Protein AF-A0A2N1P8C6-F1 (afdb_monomer)

Solvent-accessible surface area (backbone atoms only — not comparable to full-atom values): 14392 Å² total; per-residue (Å²): 114,70,70,65,52,53,54,51,51,51,51,52,52,49,51,51,52,52,52,52,52,50,51,51,52,51,48,50,48,50,69,63,47,53,62,83,80,35,90,44,70,50,78,36,88,32,37,35,42,30,37,63,82,92,52,67,69,63,54,51,53,37,41,53,51,33,42,52,22,42,66,61,38,96,80,56,53,81,83,48,74,37,39,34,38,45,30,52,53,62,69,61,48,53,48,54,35,55,71,67,69,49,96,61,88,62,57,50,48,59,41,70,92,57,43,36,24,38,34,33,49,54,55,27,48,52,37,19,69,75,43,73,39,40,57,72,85,36,87,50,19,22,47,65,34,40,54,53,33,25,29,49,26,47,39,51,52,30,68,74,66,33,66,72,54,52,73,68,49,58,66,50,62,61,41,2,51,10,44,31,44,32,29,50,41,58,42,75,70,36,96,80,55,45,72,57,60,53,51,50,55,75,68,36,60,79,79,51,53,94,54,76,57,65,67,55,48,41,45,50,17,14,52,47,42,42,44,37,42,78,72,68,64,46,52,71,72,57,58,72,34,85,89,54,46,69,68,64,47,48,54,52,50,53,51,58,38,57,68,65,71,51,84,128

Foldseek 3Di:
DVVVVVVVVVVVVVVVVVVVVVVLVVLVVCLLCVCVVFPDWDDDQQEIETEDDDPVVVVVVLSVLLNLLQVVDPLRDSPHRAYEYAYQPPVSQVVNCVSVVHPDSDQKAEDLVNSYIYGHLVVLVVLCVVQVLPDPLFSSNSRPSLSRQLNNQLNSLCVVPPPVLLVPFDPLQSLQRSSLSSCVSVCVVDPPNDLLVLVVVLVPCVSCDPPPPDRSSSSLSVSLVCCCCVVVVDDSVRCSDPVNDSVVSVVVSVVVSVVVVPDD

Radius of gyration: 21.83 Å; Cα contacts (8 Å, |Δi|>4): 342; chains: 1; bounding box: 54×59×69 Å

Mean predicted aligned error: 4.6 Å

pLDDT: mean 92.88, std 8.59, range [42.41, 98.69]

Secondary structure (DSSP, 8-state):
-HHHHHHHHHHHHHHHHHHHHHHHHHHHHHHH-GGGG--EEEEETTEEEEE-SS-HHHHHHHHHHHHHHHHTSTT--TT--EEEEEE--HHHHHHHHHHTT-SS--SEEEETTTTEEEEEHHHHHHHHHHHTS-STTSGGG--HHHHHHHHHHHHHHHHHH-HHHHHHS-HHHHHHHHHHHHHHHHHHH-TT--HHHHHHHHH-HHHHTT--SHHHHHHHHHHHHHIIIIIT---HHHHHSTT--HHHHHHHHHHHHHTTSS--

Structure (mmCIF, N/CA/C/O backbone):
data_AF-A0A2N1P8C6-F1
#
_entry.id   AF-A0A2N1P8C6-F1
#
loop_
_atom_site.group_PDB
_atom_site.id
_atom_site.type_symbol
_atom_site.label_atom_id
_atom_site.label_alt_id
_atom_site.label_comp_id
_atom_site.label_asym_id
_atom_site.label_entity_id
_atom_site.label_seq_id
_atom_site.pdbx_PDB_ins_code
_atom_site.Cartn_x
_atom_site.Cartn_y
_atom_site.Cartn_z
_atom_site.occupancy
_atom_site.B_iso_or_equiv
_atom_site.auth_seq_id
_atom_site.auth_comp_id
_atom_site.auth_asym_id
_atom_site.auth_atom_id
_atom_site.pdbx_PDB_model_num
ATOM 1 N N . MET A 1 1 ? 31.483 37.983 -37.358 1.00 63.41 1 MET A N 1
ATOM 2 C CA . MET A 1 1 ? 31.718 36.916 -36.350 1.00 63.41 1 MET A CA 1
ATOM 3 C C . MET A 1 1 ? 30.540 36.675 -35.400 1.00 63.4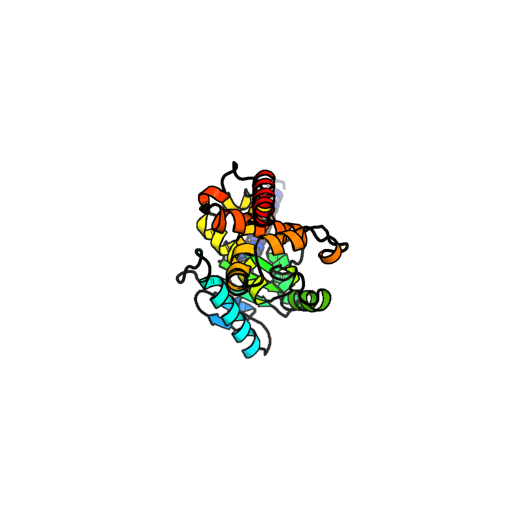1 1 MET A C 1
ATOM 5 O O . MET A 1 1 ? 30.130 35.527 -35.301 1.00 63.41 1 MET A O 1
ATOM 9 N N . ARG A 1 2 ? 29.943 37.700 -34.763 1.00 63.38 2 ARG A N 1
ATOM 10 C CA . ARG A 1 2 ? 28.847 37.534 -33.773 1.00 63.38 2 ARG A CA 1
ATOM 11 C C . ARG A 1 2 ? 27.639 36.695 -34.245 1.00 63.38 2 ARG A C 1
ATOM 13 O O . ARG A 1 2 ? 27.251 35.778 -33.536 1.00 63.38 2 ARG A O 1
ATOM 20 N N . LYS A 1 3 ? 27.117 36.911 -35.464 1.00 65.94 3 LYS A N 1
ATOM 21 C CA . LYS A 1 3 ? 25.981 36.125 -36.007 1.00 65.94 3 LYS A CA 1
ATOM 22 C C . LYS A 1 3 ? 26.280 34.621 -36.166 1.00 65.94 3 LYS A C 1
ATOM 24 O O . LYS A 1 3 ? 25.419 33.788 -35.930 1.00 65.94 3 LYS A O 1
ATOM 29 N N . LYS A 1 4 ? 27.513 34.237 -36.529 1.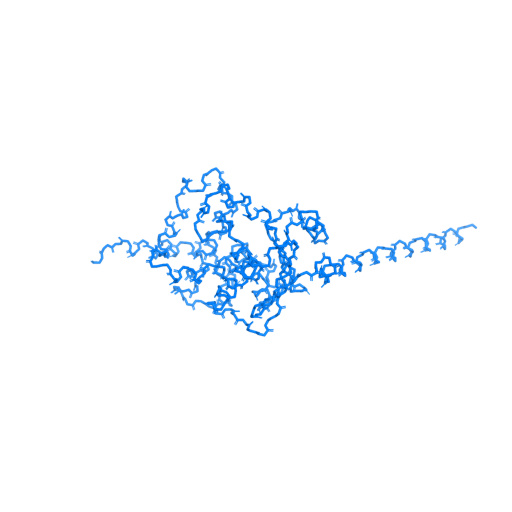00 68.38 4 LYS A N 1
ATOM 30 C CA . LYS A 1 4 ? 27.883 32.810 -36.651 1.00 68.38 4 LYS A CA 1
ATOM 31 C C . LYS A 1 4 ? 27.984 32.125 -35.282 1.00 68.38 4 LYS A C 1
ATOM 33 O O . LYS A 1 4 ? 27.711 30.933 -35.185 1.00 68.38 4 LYS A O 1
ATOM 38 N N . LEU A 1 5 ? 28.359 32.870 -34.239 1.00 71.94 5 LEU A N 1
ATOM 39 C CA . LEU A 1 5 ? 28.418 32.363 -32.868 1.00 71.94 5 LEU A CA 1
ATOM 40 C C . LEU A 1 5 ? 27.007 32.151 -32.292 1.00 71.94 5 LEU A C 1
ATOM 42 O O . LEU A 1 5 ? 26.754 31.100 -31.714 1.00 71.94 5 LEU A O 1
ATOM 46 N N . SER A 1 6 ? 26.066 33.073 -32.541 1.00 78.31 6 SER A N 1
ATOM 47 C CA . SER A 1 6 ? 24.672 32.939 -32.084 1.00 78.31 6 SER A CA 1
ATOM 48 C C . SER A 1 6 ? 23.940 31.752 -32.722 1.00 78.31 6 SER A C 1
ATOM 50 O O . SER A 1 6 ? 23.239 31.032 -32.021 1.00 78.31 6 SER A O 1
ATOM 52 N N . HIS A 1 7 ? 24.148 31.476 -34.016 1.00 82.12 7 HIS A N 1
ATOM 53 C CA . HIS A 1 7 ? 23.562 30.292 -34.666 1.00 82.12 7 HIS A CA 1
ATOM 54 C C . HIS A 1 7 ? 24.131 28.969 -34.133 1.00 82.12 7 HIS A C 1
ATOM 56 O O . HIS A 1 7 ? 23.388 28.002 -33.976 1.00 82.12 7 HIS A O 1
ATOM 62 N N . LYS A 1 8 ? 25.436 28.913 -33.829 1.00 84.88 8 LYS A N 1
ATOM 63 C CA . LYS A 1 8 ? 26.047 27.725 -33.211 1.00 84.88 8 LYS A CA 1
ATOM 64 C C . LYS A 1 8 ? 25.492 27.484 -31.808 1.00 84.88 8 LYS A C 1
ATOM 66 O O . LYS A 1 8 ? 25.119 26.358 -31.507 1.00 84.88 8 LYS A O 1
ATOM 71 N N . LEU A 1 9 ? 25.399 28.530 -30.985 1.00 88.69 9 LEU A N 1
ATOM 72 C CA . LEU A 1 9 ? 24.822 28.444 -29.640 1.00 88.69 9 LEU A CA 1
ATOM 73 C C . LEU A 1 9 ? 23.354 28.003 -29.677 1.00 88.69 9 LEU A C 1
ATOM 75 O O . LEU A 1 9 ? 22.982 27.100 -28.937 1.00 88.69 9 LEU A O 1
ATOM 79 N N . ALA A 1 10 ? 22.548 28.555 -30.589 1.00 91.00 10 ALA A N 1
ATOM 80 C CA . ALA A 1 10 ? 21.156 28.141 -30.770 1.00 91.00 10 ALA A CA 1
ATOM 81 C C . ALA A 1 10 ? 21.030 26.661 -31.173 1.00 91.00 10 ALA A C 1
ATOM 83 O O . ALA A 1 10 ? 20.190 25.947 -30.635 1.00 91.00 10 ALA A O 1
ATOM 84 N N . ARG A 1 11 ? 21.897 26.169 -32.071 1.00 94.06 11 ARG A N 1
ATOM 85 C CA . ARG A 1 11 ? 21.924 24.752 -32.468 1.00 94.06 11 ARG A CA 1
ATOM 86 C C . ARG A 1 11 ? 22.295 23.828 -31.306 1.00 94.06 11 ARG A C 1
ATOM 88 O O . ARG A 1 11 ? 21.663 22.789 -31.150 1.00 94.06 11 ARG A O 1
ATOM 95 N N . TRP A 1 12 ? 23.304 24.185 -30.509 1.00 95.12 12 TRP A N 1
ATOM 96 C CA . TRP A 1 12 ? 23.689 23.401 -29.329 1.00 95.12 12 TRP A CA 1
ATOM 97 C C . TRP A 1 12 ? 22.608 23.423 -28.249 1.00 95.12 12 TRP A C 1
ATOM 99 O O . TRP A 1 12 ? 22.327 22.384 -27.663 1.00 95.12 12 TRP A O 1
ATOM 109 N N . GLY A 1 13 ? 21.959 24.573 -28.041 1.00 95.12 13 GLY A N 1
ATOM 110 C CA . GLY A 1 13 ? 20.810 24.689 -27.146 1.00 95.12 13 GLY A CA 1
ATOM 111 C C . GLY A 1 13 ? 19.650 23.797 -27.585 1.00 95.12 13 GLY A C 1
ATOM 112 O O . GLY A 1 13 ? 19.123 23.044 -26.773 1.00 95.12 13 GLY A O 1
ATOM 113 N N . LEU A 1 14 ? 19.306 23.807 -28.877 1.00 96.25 14 LEU A N 1
ATOM 114 C CA . LEU A 1 14 ? 18.271 22.929 -29.425 1.00 96.25 14 LEU A CA 1
ATOM 115 C C . LEU A 1 14 ? 18.632 21.450 -29.245 1.00 96.25 14 LEU A C 1
ATOM 117 O O . LEU A 1 14 ? 17.802 20.682 -28.773 1.00 96.25 14 LEU A O 1
ATOM 121 N N . LEU A 1 15 ? 19.871 21.062 -29.567 1.00 96.69 15 LEU A N 1
ATOM 122 C CA . LEU A 1 15 ? 20.335 19.686 -29.390 1.00 96.69 15 LEU A CA 1
ATOM 123 C C . LEU A 1 15 ? 20.225 19.241 -27.927 1.00 96.69 15 LEU A C 1
ATOM 125 O O . LEU A 1 15 ? 19.741 18.145 -27.662 1.00 96.69 15 LEU A O 1
ATOM 129 N N . LEU A 1 16 ? 20.638 20.091 -26.984 1.00 96.94 16 LEU A N 1
ATOM 130 C CA . LEU A 1 16 ? 20.542 19.801 -25.557 1.00 96.94 16 LEU A CA 1
ATOM 131 C C . LEU A 1 16 ? 19.085 19.590 -25.124 1.00 96.94 16 LEU A C 1
ATOM 133 O O . LEU A 1 16 ? 18.790 18.600 -24.460 1.00 96.94 16 LEU A O 1
ATOM 137 N N . VAL A 1 17 ? 18.170 20.471 -25.538 1.00 97.25 17 VAL A N 1
ATOM 138 C CA . VAL A 1 17 ? 16.733 20.332 -25.250 1.00 97.25 17 VAL A CA 1
ATOM 139 C C . VAL A 1 17 ? 16.181 19.029 -25.830 1.00 97.25 17 VAL A C 1
ATOM 141 O O . VAL A 1 17 ? 15.478 18.303 -25.132 1.00 97.25 17 VAL A O 1
ATOM 144 N N . THR A 1 18 ? 16.535 18.685 -27.070 1.00 97.31 18 THR A N 1
ATOM 145 C CA . THR A 1 18 ? 16.118 17.421 -27.693 1.00 97.31 18 THR A CA 1
ATOM 146 C C . THR A 1 18 ? 16.627 16.207 -26.919 1.00 97.31 18 THR A C 1
ATOM 148 O O . THR A 1 18 ? 15.857 15.279 -26.684 1.00 97.31 18 THR A O 1
ATOM 151 N N . VAL A 1 19 ? 17.892 16.212 -26.488 1.00 97.62 19 VAL A N 1
ATOM 152 C CA . VAL A 1 19 ? 18.462 15.123 -25.680 1.00 97.62 19 VAL A CA 1
ATOM 153 C C . VAL A 1 19 ? 17.727 14.996 -24.348 1.00 97.62 19 VAL A C 1
ATOM 155 O O . VAL A 1 19 ? 17.358 13.889 -23.971 1.00 97.62 19 VAL A O 1
ATOM 158 N N . ILE A 1 20 ? 17.450 16.109 -23.666 1.00 96.81 20 ILE A N 1
ATOM 159 C CA . ILE A 1 20 ? 16.699 16.109 -22.404 1.00 96.81 20 ILE A CA 1
ATOM 160 C C . ILE A 1 20 ? 15.306 15.496 -22.600 1.00 96.81 20 ILE A C 1
ATOM 162 O O . ILE A 1 20 ? 14.925 14.596 -21.855 1.00 96.81 20 ILE A O 1
ATOM 166 N N . ILE A 1 21 ? 14.569 15.923 -23.631 1.00 97.44 21 ILE A N 1
ATOM 167 C CA . ILE A 1 21 ? 13.240 15.373 -23.947 1.00 97.44 21 ILE A CA 1
ATOM 168 C C . ILE A 1 21 ? 13.324 13.871 -24.230 1.00 97.44 21 ILE A C 1
ATOM 170 O O . ILE A 1 21 ? 12.505 13.113 -23.720 1.00 97.44 21 ILE A O 1
ATOM 174 N N . ALA A 1 22 ? 14.316 13.427 -25.005 1.00 97.19 22 ALA A N 1
ATOM 175 C CA . ALA A 1 22 ? 14.498 12.013 -25.319 1.00 97.19 22 ALA A CA 1
ATOM 176 C C . ALA A 1 22 ? 14.788 11.171 -24.064 1.00 97.19 22 ALA A C 1
ATOM 178 O O . ALA A 1 22 ? 14.229 10.086 -23.919 1.00 97.19 22 ALA A O 1
ATOM 179 N N . VAL A 1 23 ? 15.608 11.678 -23.137 1.00 96.19 23 VAL A N 1
ATOM 180 C CA . VAL A 1 23 ? 15.896 11.013 -21.854 1.00 96.19 23 VAL A CA 1
ATOM 181 C C . VAL A 1 23 ? 14.629 10.888 -21.005 1.00 96.19 23 VAL A C 1
ATOM 183 O O . VAL A 1 23 ? 14.333 9.796 -20.523 1.00 96.19 23 VAL A O 1
ATOM 186 N N . PHE A 1 24 ? 13.842 11.960 -20.874 1.00 95.81 24 PHE A N 1
ATOM 187 C CA . PHE A 1 24 ? 12.575 11.911 -20.136 1.00 95.81 24 PHE A CA 1
ATOM 188 C C . PHE A 1 24 ? 11.543 10.993 -20.800 1.00 95.81 24 PHE A C 1
ATOM 190 O O . PHE A 1 24 ? 10.861 10.240 -20.110 1.00 95.81 24 PHE A O 1
ATOM 197 N N . ALA A 1 25 ? 11.443 11.008 -22.131 1.00 96.50 25 ALA A N 1
ATOM 198 C CA . ALA A 1 25 ? 10.553 10.113 -22.866 1.00 96.50 25 ALA A CA 1
ATOM 199 C C . ALA A 1 25 ? 10.942 8.642 -22.656 1.00 96.50 25 ALA A C 1
ATOM 201 O O . ALA A 1 25 ? 10.070 7.801 -22.432 1.00 96.50 25 ALA A O 1
ATOM 202 N N . LEU A 1 26 ? 12.243 8.334 -22.661 1.00 96.50 26 LEU A N 1
ATOM 203 C CA . LEU A 1 26 ? 12.744 6.995 -22.360 1.00 96.50 26 LEU A CA 1
ATOM 204 C C . LEU A 1 26 ? 12.420 6.586 -20.917 1.00 96.50 26 LEU A C 1
ATOM 206 O O . LEU A 1 26 ? 11.911 5.491 -20.702 1.00 96.50 26 LEU A O 1
ATOM 210 N N . GLN A 1 27 ? 12.653 7.469 -19.944 1.00 96.19 27 GLN A N 1
ATOM 211 C CA . GLN A 1 27 ? 12.316 7.233 -18.537 1.00 96.19 27 GLN A CA 1
ATOM 212 C C . GLN A 1 27 ? 10.821 6.936 -18.354 1.00 96.19 27 GLN A C 1
ATOM 214 O O . GLN A 1 27 ? 10.471 5.932 -17.738 1.00 96.19 27 GLN A O 1
ATOM 219 N N . ILE A 1 28 ? 9.943 7.759 -18.938 1.00 96.62 28 ILE A N 1
ATOM 220 C CA . ILE A 1 28 ? 8.487 7.549 -18.924 1.00 96.62 28 ILE A CA 1
ATOM 221 C C . ILE A 1 28 ? 8.130 6.206 -19.564 1.00 96.62 28 ILE A C 1
ATOM 223 O O . ILE A 1 28 ? 7.336 5.462 -19.003 1.00 96.62 28 ILE A O 1
ATOM 227 N N . THR A 1 29 ? 8.740 5.869 -20.702 1.00 97.12 29 THR A N 1
ATOM 228 C CA . THR A 1 29 ? 8.483 4.602 -21.405 1.00 97.12 29 THR A CA 1
ATOM 229 C C . THR A 1 29 ? 8.861 3.397 -20.544 1.00 97.12 29 THR A C 1
ATOM 231 O O . THR A 1 29 ? 8.097 2.441 -20.464 1.00 97.12 29 THR A O 1
ATOM 234 N N . VAL A 1 30 ? 10.004 3.439 -19.852 1.00 97.31 30 VAL A N 1
ATOM 235 C CA . VAL A 1 30 ? 10.431 2.349 -18.959 1.00 97.31 30 VAL A CA 1
ATOM 236 C C . VAL A 1 30 ? 9.462 2.166 -17.786 1.00 97.31 30 VAL A C 1
ATOM 238 O O . VAL A 1 30 ? 9.164 1.032 -17.424 1.00 97.31 30 VAL A O 1
ATOM 241 N N . LEU A 1 31 ? 8.943 3.257 -17.217 1.00 96.94 31 LEU A N 1
ATOM 242 C CA . LEU A 1 31 ? 7.970 3.199 -16.118 1.00 96.94 31 LEU A CA 1
ATOM 243 C C . LEU A 1 31 ? 6.556 2.808 -16.570 1.00 96.94 31 LEU A C 1
ATOM 245 O O . LEU A 1 31 ? 5.819 2.200 -15.795 1.00 96.94 31 LEU A O 1
ATOM 249 N N . ALA A 1 32 ? 6.177 3.162 -17.800 1.00 96.38 32 ALA A N 1
ATOM 250 C CA . ALA A 1 32 ? 4.888 2.818 -18.393 1.00 96.38 32 ALA A CA 1
ATOM 251 C C . ALA A 1 32 ? 4.831 1.355 -18.847 1.00 96.38 32 ALA A C 1
ATOM 253 O O . ALA A 1 32 ? 3.776 0.731 -18.756 1.00 96.38 32 ALA A O 1
ATOM 254 N N . PHE A 1 33 ? 5.968 0.797 -19.287 1.00 96.56 33 PHE A N 1
ATOM 255 C CA . PHE A 1 33 ? 6.067 -0.582 -19.770 1.00 96.56 33 PHE A CA 1
ATOM 256 C C . PHE A 1 33 ? 7.118 -1.442 -19.027 1.00 96.56 33 PHE A C 1
ATOM 258 O O . PHE A 1 33 ? 8.019 -2.000 -19.670 1.00 96.56 33 PHE A O 1
ATOM 265 N N . PRO A 1 34 ? 7.040 -1.601 -17.688 1.00 96.62 34 PRO A N 1
ATOM 266 C CA . PRO A 1 34 ? 8.023 -2.383 -16.935 1.00 96.62 34 PRO A CA 1
ATOM 267 C C . PRO A 1 34 ? 8.046 -3.877 -17.302 1.00 96.62 34 PRO A C 1
ATOM 269 O O . PRO A 1 34 ? 9.070 -4.534 -17.118 1.00 96.62 34 PRO A O 1
ATOM 272 N N . GLN A 1 35 ? 6.976 -4.414 -17.901 1.00 95.75 35 GLN A N 1
ATOM 273 C CA . GLN A 1 35 ? 6.909 -5.800 -18.383 1.00 95.75 35 GLN A CA 1
ATOM 274 C C . GLN A 1 35 ? 7.978 -6.148 -19.432 1.00 95.75 35 GLN A C 1
ATOM 276 O O . GLN A 1 35 ? 8.258 -7.319 -19.658 1.00 95.75 35 GLN A O 1
ATOM 281 N N . MET A 1 36 ? 8.625 -5.161 -20.064 1.00 96.06 36 MET A N 1
ATOM 282 C CA . MET A 1 36 ? 9.774 -5.425 -20.944 1.00 96.06 36 MET A CA 1
ATOM 283 C C . MET A 1 36 ? 10.980 -6.017 -20.193 1.00 96.06 36 MET A C 1
ATOM 285 O O . MET A 1 36 ? 11.861 -6.603 -20.819 1.00 96.06 36 MET A O 1
ATOM 289 N N . PHE A 1 37 ? 11.025 -5.865 -18.867 1.00 96.50 37 PHE A N 1
ATOM 290 C CA . PHE A 1 37 ? 12.109 -6.340 -18.005 1.00 96.50 37 PHE A CA 1
ATOM 291 C C . PHE A 1 37 ? 11.746 -7.610 -17.225 1.00 96.50 37 PHE A C 1
ATOM 293 O O . PHE A 1 37 ? 12.620 -8.197 -16.591 1.00 96.50 37 PHE A O 1
ATOM 300 N N . VAL A 1 38 ? 10.477 -8.032 -17.262 1.00 95.25 38 VAL A N 1
ATOM 301 C CA . VAL A 1 38 ? 9.944 -9.135 -16.452 1.00 95.25 38 VAL A CA 1
ATOM 302 C C . VAL A 1 38 ? 9.023 -9.996 -17.311 1.00 95.25 38 VAL A C 1
ATOM 304 O O . VAL A 1 38 ? 7.966 -9.547 -17.745 1.00 95.25 38 VAL A O 1
ATOM 307 N N . SER A 1 39 ? 9.427 -11.238 -17.583 1.00 87.12 39 SER A N 1
ATOM 308 C CA . SER A 1 39 ? 8.749 -12.100 -18.560 1.00 87.12 39 SER A CA 1
ATOM 309 C C . SER A 1 39 ? 7.627 -12.961 -17.978 1.00 87.12 39 SER A C 1
ATOM 311 O O . SER A 1 39 ? 6.718 -13.346 -18.716 1.00 87.12 39 SER A O 1
ATOM 313 N N . LYS A 1 40 ? 7.665 -13.272 -16.677 1.00 96.94 40 LYS A N 1
ATOM 314 C CA . LYS A 1 40 ? 6.647 -14.097 -16.019 1.00 96.94 40 LYS A CA 1
ATOM 315 C C . LYS A 1 40 ? 5.561 -13.238 -15.397 1.00 96.94 40 LYS A C 1
ATOM 317 O O . LYS A 1 40 ? 5.822 -12.144 -14.900 1.00 96.94 40 LYS A O 1
ATOM 322 N N . ASN A 1 41 ? 4.336 -13.748 -15.438 1.00 97.56 41 ASN A N 1
ATOM 323 C CA . ASN A 1 41 ? 3.204 -13.138 -14.764 1.00 97.56 41 ASN A CA 1
ATOM 324 C C . ASN A 1 41 ? 2.140 -14.174 -14.401 1.00 97.56 41 ASN A C 1
ATOM 326 O O . ASN A 1 41 ? 2.039 -15.222 -15.040 1.00 97.56 41 ASN A O 1
ATOM 330 N N . ILE A 1 42 ? 1.343 -13.849 -13.389 1.00 97.50 42 ILE A N 1
ATOM 331 C CA . ILE A 1 42 ? 0.107 -14.543 -13.026 1.00 97.50 42 ILE A CA 1
ATOM 332 C C . ILE A 1 42 ? -1.004 -13.494 -12.957 1.00 97.50 42 ILE A C 1
ATOM 334 O O . ILE A 1 42 ? -0.823 -12.424 -12.377 1.00 97.50 42 ILE A O 1
ATOM 338 N N . GLN A 1 43 ? -2.155 -13.798 -13.556 1.00 96.25 43 GLN A N 1
ATOM 339 C CA . GLN A 1 43 ? -3.370 -12.997 -13.420 1.00 96.25 43 GLN A CA 1
ATOM 340 C C . GLN A 1 43 ? -4.283 -13.646 -12.383 1.00 96.25 43 GLN A C 1
ATOM 342 O O . GLN A 1 43 ? -4.586 -14.838 -12.489 1.00 96.25 43 GLN A O 1
ATOM 347 N N . ARG A 1 44 ? -4.785 -12.852 -11.439 1.00 95.62 44 ARG A N 1
ATOM 348 C CA . ARG A 1 44 ? -5.867 -13.249 -10.538 1.00 95.62 44 ARG A CA 1
ATOM 349 C C . ARG A 1 44 ? -6.811 -12.070 -10.328 1.00 95.62 44 ARG A C 1
ATOM 351 O O . ARG A 1 44 ? -6.380 -10.999 -9.917 1.00 95.62 44 ARG A O 1
ATOM 358 N N . GLY A 1 45 ? -8.087 -12.255 -10.664 1.00 92.56 45 GLY A N 1
ATOM 359 C CA . GLY A 1 45 ? -9.072 -11.174 -10.596 1.00 92.56 45 GLY A CA 1
ATOM 360 C C . GLY A 1 45 ? -8.635 -9.942 -11.397 1.00 92.56 45 GLY A C 1
ATOM 361 O O . GLY A 1 45 ? -8.228 -10.068 -12.556 1.00 92.56 45 GLY A O 1
ATOM 362 N N . SER A 1 46 ? -8.694 -8.774 -10.759 1.00 92.00 46 SER A N 1
ATOM 363 C CA . SER A 1 46 ? -8.306 -7.464 -11.305 1.00 92.00 46 SER A CA 1
ATOM 364 C C . SER A 1 46 ? -6.794 -7.190 -11.282 1.00 92.00 46 SER A C 1
ATOM 366 O O . SER A 1 46 ? -6.351 -6.133 -11.735 1.00 92.00 46 SER A O 1
ATOM 368 N N . ILE A 1 47 ? -5.977 -8.125 -10.780 1.00 96.00 47 ILE A N 1
ATOM 369 C CA . ILE A 1 47 ? -4.539 -7.920 -10.579 1.00 96.00 47 ILE A CA 1
ATOM 370 C C . ILE A 1 47 ? -3.710 -8.834 -11.481 1.00 96.00 47 ILE A C 1
ATOM 372 O O . ILE A 1 47 ? -3.919 -10.051 -11.550 1.00 96.00 47 ILE A O 1
ATOM 376 N N . LYS A 1 48 ? -2.704 -8.243 -12.131 1.00 97.69 48 LYS A N 1
ATOM 377 C CA . LYS A 1 48 ? -1.638 -8.965 -12.828 1.00 97.69 48 LYS A CA 1
ATOM 378 C C . LYS A 1 48 ? -0.325 -8.814 -12.075 1.00 97.69 48 LYS A C 1
ATOM 380 O O . LYS A 1 48 ? 0.234 -7.722 -12.046 1.00 97.69 48 LYS A O 1
ATOM 385 N N . ILE A 1 49 ? 0.196 -9.902 -11.518 1.00 98.44 49 ILE A N 1
ATOM 386 C CA . ILE A 1 49 ? 1.484 -9.898 -10.819 1.00 98.44 49 ILE A CA 1
ATOM 387 C C . ILE A 1 49 ? 2.574 -10.370 -11.778 1.00 98.44 49 ILE A C 1
ATOM 389 O O . ILE A 1 49 ? 2.605 -11.538 -12.161 1.00 98.44 49 ILE A O 1
ATOM 393 N N . PHE A 1 50 ? 3.464 -9.464 -12.162 1.00 98.50 50 PHE A N 1
ATOM 394 C CA . PHE A 1 50 ? 4.728 -9.734 -12.837 1.00 98.50 50 PHE A CA 1
ATOM 395 C C . PHE A 1 50 ? 5.811 -10.014 -11.797 1.00 98.50 50 PHE A C 1
ATOM 397 O O . PHE A 1 50 ? 5.908 -9.298 -10.803 1.00 98.50 50 PHE A O 1
ATOM 404 N N . TYR A 1 51 ? 6.641 -11.025 -12.037 1.00 97.69 51 TYR A N 1
ATOM 405 C CA . TYR A 1 51 ? 7.693 -11.428 -11.102 1.00 97.69 51 TYR A CA 1
ATOM 406 C C . TYR A 1 51 ? 8.911 -12.008 -11.819 1.00 97.69 51 TYR A C 1
ATOM 408 O O . TYR A 1 51 ? 8.813 -12.511 -12.943 1.00 97.69 51 TYR A O 1
ATOM 416 N N . ASP A 1 52 ? 10.069 -11.948 -11.167 1.00 94.25 52 ASP A N 1
ATOM 417 C CA . ASP A 1 52 ? 11.314 -12.540 -11.647 1.00 94.25 52 ASP A CA 1
ATOM 418 C C . ASP A 1 52 ? 11.755 -13.741 -10.791 1.00 94.25 52 ASP A C 1
ATOM 420 O O . ASP A 1 52 ? 11.710 -13.720 -9.562 1.00 94.25 52 ASP A O 1
ATOM 424 N N . GLY A 1 53 ? 12.198 -14.810 -11.461 1.00 88.75 53 GLY A N 1
ATOM 425 C CA . GLY A 1 53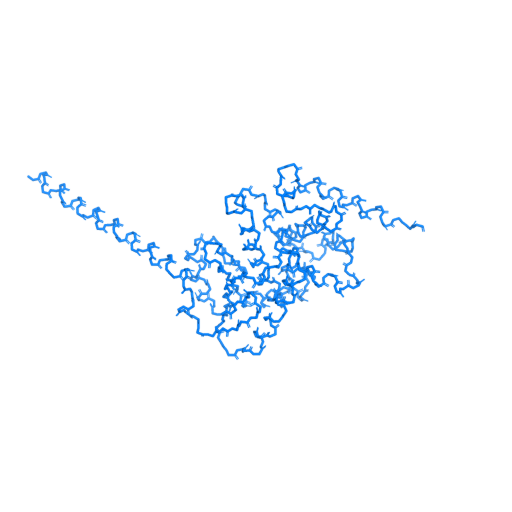 ? 12.636 -16.063 -10.835 1.00 88.75 53 GLY A CA 1
ATOM 426 C C . GLY A 1 53 ? 11.710 -17.255 -11.109 1.00 88.75 53 GLY A C 1
ATOM 427 O O . GLY A 1 53 ? 10.794 -17.173 -11.924 1.00 88.75 53 GLY A O 1
ATOM 428 N N . ASP A 1 54 ? 11.979 -18.387 -10.456 1.00 89.31 54 ASP A N 1
ATOM 429 C CA . ASP A 1 54 ? 11.328 -19.691 -10.669 1.00 89.31 54 ASP A CA 1
ATOM 430 C C . ASP A 1 54 ? 10.431 -20.134 -9.499 1.00 89.31 54 ASP A C 1
ATOM 432 O O . ASP A 1 54 ? 10.466 -21.282 -9.064 1.00 89.31 54 ASP A O 1
ATOM 436 N N . GLN A 1 55 ? 9.616 -19.212 -8.983 1.00 91.69 55 GLN A N 1
ATOM 437 C CA . GLN A 1 55 ? 8.756 -19.413 -7.812 1.00 91.69 55 GLN A CA 1
ATOM 438 C C . GLN A 1 55 ? 7.251 -19.336 -8.134 1.00 91.69 55 GLN A C 1
ATOM 440 O O . GLN A 1 55 ? 6.471 -18.777 -7.367 1.00 91.69 55 GLN A O 1
ATOM 445 N N . ASP A 1 56 ? 6.835 -19.913 -9.263 1.00 95.31 56 ASP A N 1
ATOM 446 C CA . ASP A 1 56 ? 5.472 -19.795 -9.803 1.00 95.31 56 ASP A CA 1
ATOM 447 C C . ASP A 1 56 ? 4.379 -20.199 -8.786 1.00 95.31 56 ASP A C 1
ATOM 449 O O . ASP A 1 56 ? 3.377 -19.501 -8.655 1.00 95.31 56 ASP A O 1
ATOM 453 N N . ALA A 1 57 ? 4.580 -21.283 -8.023 1.00 96.81 57 ALA A N 1
ATOM 454 C CA . ALA A 1 57 ? 3.620 -21.737 -7.008 1.00 96.81 57 ALA A CA 1
ATOM 455 C C . ALA A 1 57 ? 3.482 -20.747 -5.837 1.00 96.81 57 ALA A C 1
ATOM 457 O O . ALA A 1 57 ? 2.372 -20.421 -5.433 1.00 96.81 57 ALA A O 1
ATOM 458 N N . TYR A 1 58 ? 4.601 -20.214 -5.344 1.00 96.44 58 TYR A N 1
ATOM 459 C CA . TYR A 1 58 ? 4.613 -19.218 -4.270 1.00 96.44 58 TYR A CA 1
ATOM 460 C C . TYR A 1 58 ? 3.932 -17.913 -4.700 1.00 96.44 58 TYR A C 1
ATOM 462 O O . TYR A 1 58 ? 3.126 -17.352 -3.961 1.00 96.44 58 TYR A O 1
ATOM 470 N N . VAL A 1 59 ? 4.194 -17.447 -5.925 1.00 97.56 59 VAL A N 1
ATOM 471 C CA . VAL A 1 59 ? 3.531 -16.243 -6.449 1.00 97.56 59 VAL A CA 1
ATOM 472 C C . VAL A 1 59 ? 2.045 -16.498 -6.709 1.00 97.56 59 VAL A C 1
ATOM 474 O O . VAL A 1 59 ? 1.238 -15.592 -6.520 1.00 97.56 59 VAL A O 1
ATOM 477 N N . ALA A 1 60 ? 1.656 -17.719 -7.089 1.00 97.62 60 ALA A N 1
ATOM 478 C CA . ALA A 1 60 ? 0.247 -18.088 -7.203 1.00 97.62 60 ALA A CA 1
ATOM 479 C C . ALA A 1 60 ? -0.478 -18.015 -5.849 1.00 97.62 60 ALA A C 1
ATOM 481 O O . ALA A 1 60 ? -1.578 -17.472 -5.796 1.00 97.62 60 ALA A O 1
ATOM 482 N N . GLU A 1 61 ? 0.140 -18.498 -4.767 1.00 97.75 61 GLU A N 1
ATOM 483 C CA . GLU A 1 61 ? -0.406 -18.390 -3.405 1.00 97.75 61 GLU A CA 1
ATOM 484 C C . GLU A 1 61 ? -0.558 -16.927 -2.969 1.00 97.75 61 GLU A C 1
ATOM 486 O O . GLU A 1 61 ? -1.622 -16.539 -2.485 1.00 97.75 61 GLU A O 1
ATOM 491 N N . ILE A 1 62 ? 0.458 -16.092 -3.220 1.00 97.75 62 ILE A N 1
ATOM 492 C CA . ILE A 1 62 ? 0.373 -14.644 -2.973 1.00 97.75 62 ILE A CA 1
ATOM 493 C C . ILE A 1 62 ? -0.777 -14.026 -3.773 1.00 97.75 62 ILE A C 1
ATOM 495 O O . ILE A 1 62 ? -1.537 -13.230 -3.232 1.00 97.75 62 ILE A O 1
ATOM 499 N N . ALA A 1 63 ? -0.926 -14.382 -5.052 1.00 97.75 63 ALA A N 1
ATOM 500 C CA . ALA A 1 63 ? -1.972 -13.830 -5.908 1.00 97.75 63 ALA A CA 1
ATOM 501 C C . ALA A 1 63 ? -3.387 -14.175 -5.411 1.00 97.75 63 ALA A C 1
ATOM 503 O O . ALA A 1 63 ? -4.285 -13.342 -5.532 1.00 97.75 63 ALA A O 1
ATOM 504 N N . GLU A 1 64 ? -3.590 -15.372 -4.852 1.00 96.94 64 GLU A N 1
ATOM 505 C CA . GLU A 1 64 ? -4.870 -15.754 -4.238 1.00 96.94 64 GLU A CA 1
ATOM 506 C C . GLU A 1 64 ? -5.140 -14.960 -2.949 1.00 96.94 64 GLU A C 1
ATOM 508 O O . GLU A 1 64 ? -6.257 -14.476 -2.765 1.00 96.94 64 GLU A O 1
ATOM 513 N N . ASP A 1 65 ? -4.136 -14.761 -2.084 1.00 97.25 65 ASP A N 1
ATOM 514 C CA . ASP A 1 65 ? -4.293 -1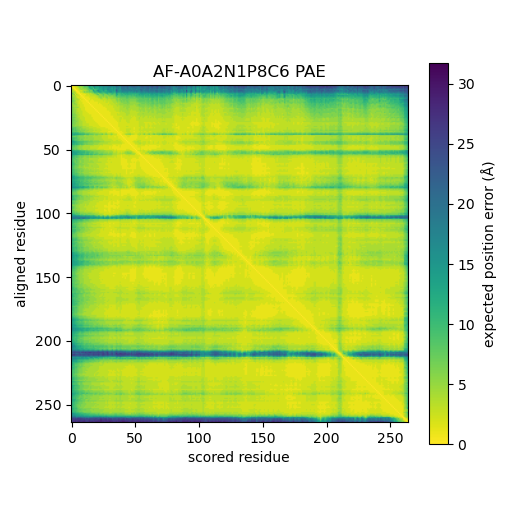3.932 -0.874 1.00 97.25 65 ASP A CA 1
ATOM 515 C C . ASP A 1 65 ? -4.584 -12.461 -1.241 1.00 97.25 65 ASP A C 1
ATOM 517 O O . ASP A 1 65 ? -5.504 -11.843 -0.705 1.00 97.25 65 ASP A O 1
ATOM 521 N N . VAL A 1 66 ? -3.882 -11.915 -2.239 1.00 97.62 66 VAL A N 1
ATOM 522 C CA . VAL A 1 66 ? -4.126 -10.561 -2.767 1.00 97.62 66 VAL A CA 1
ATOM 523 C C . VAL A 1 66 ? -5.563 -10.405 -3.280 1.00 97.62 66 VAL A C 1
ATOM 525 O O . VAL A 1 66 ? -6.242 -9.451 -2.899 1.00 97.62 66 VAL A O 1
ATOM 528 N N . ASP A 1 67 ? -6.053 -11.327 -4.117 1.00 95.94 67 ASP A N 1
ATOM 529 C CA . ASP A 1 67 ? -7.426 -11.265 -4.647 1.00 95.94 67 ASP A CA 1
ATOM 530 C C . ASP A 1 67 ? -8.468 -11.414 -3.530 1.00 95.94 67 ASP A C 1
ATOM 532 O O . ASP A 1 67 ? -9.452 -10.672 -3.506 1.00 95.94 67 ASP A O 1
ATOM 536 N N . SER A 1 68 ? -8.228 -12.311 -2.567 1.00 95.25 68 SER A N 1
ATOM 537 C CA . SER A 1 68 ? -9.086 -12.492 -1.390 1.00 95.25 68 SER A CA 1
ATOM 538 C C . SER A 1 68 ? -9.219 -11.197 -0.581 1.00 95.25 68 SER A C 1
ATOM 540 O O . SER A 1 68 ? -10.334 -10.735 -0.320 1.00 95.25 68 SER A O 1
ATOM 542 N N . ARG A 1 69 ? -8.090 -10.554 -0.256 1.00 96.44 69 ARG A N 1
ATOM 543 C CA . ARG A 1 69 ? -8.061 -9.289 0.491 1.00 96.44 69 ARG A CA 1
ATOM 544 C C . ARG A 1 69 ? -8.792 -8.178 -0.239 1.00 96.44 69 ARG A C 1
ATOM 546 O O . ARG A 1 69 ? -9.637 -7.518 0.359 1.00 96.44 69 ARG A O 1
ATOM 553 N N . LEU A 1 70 ? -8.509 -8.000 -1.530 1.00 96.12 70 LEU A N 1
ATOM 554 C CA . LEU A 1 70 ? -9.128 -6.949 -2.333 1.00 96.12 70 LEU A CA 1
ATOM 555 C C . LEU A 1 70 ? -10.649 -7.114 -2.397 1.00 96.12 70 LEU A C 1
ATOM 557 O O . LEU A 1 70 ? -11.364 -6.146 -2.132 1.00 96.12 70 LEU A O 1
ATOM 561 N N . ARG A 1 71 ? -11.144 -8.331 -2.666 1.00 94.50 71 ARG A N 1
ATOM 562 C CA . ARG A 1 71 ? -12.584 -8.646 -2.748 1.00 94.50 71 ARG A CA 1
ATOM 563 C C . ARG A 1 71 ? -13.354 -8.404 -1.455 1.00 94.50 71 ARG A C 1
ATOM 565 O O . ARG A 1 71 ? -14.566 -8.214 -1.509 1.00 94.50 71 ARG A O 1
ATOM 572 N N . ALA A 1 72 ? -12.686 -8.442 -0.306 1.00 92.88 72 ALA A N 1
ATOM 573 C CA . ALA A 1 72 ? -13.322 -8.207 0.988 1.00 92.88 72 ALA A CA 1
ATOM 574 C C . ALA A 1 72 ? -13.592 -6.720 1.271 1.00 92.88 72 ALA A C 1
ATOM 576 O O . ALA A 1 72 ? -14.312 -6.389 2.220 1.00 92.88 72 ALA A O 1
ATOM 577 N N . THR A 1 73 ? -12.999 -5.821 0.484 1.00 92.12 73 THR A N 1
ATOM 578 C CA . THR A 1 73 ? -13.155 -4.376 0.651 1.00 92.12 73 THR A CA 1
ATOM 579 C C . THR A 1 73 ? -14.341 -3.847 -0.153 1.00 92.12 73 THR A C 1
ATOM 581 O O . THR A 1 73 ? -14.665 -4.350 -1.227 1.00 92.12 73 THR A O 1
ATOM 584 N N . VAL A 1 74 ? -14.946 -2.756 0.320 1.00 90.88 74 VAL A N 1
ATOM 585 C CA . VAL A 1 74 ? -15.951 -2.001 -0.454 1.00 90.88 74 VAL A CA 1
ATOM 586 C C . VAL A 1 74 ? -15.352 -1.285 -1.670 1.00 90.88 74 VAL A C 1
ATOM 588 O O . VAL A 1 74 ? -16.086 -0.767 -2.505 1.00 90.88 74 VAL A O 1
ATOM 591 N N . PHE A 1 75 ? -14.022 -1.253 -1.769 1.00 93.75 75 PHE A N 1
ATOM 592 C CA . PHE A 1 75 ? -13.285 -0.583 -2.833 1.00 93.75 75 PHE A CA 1
ATOM 593 C C . PHE A 1 75 ? -12.963 -1.502 -4.014 1.00 93.75 75 PHE A C 1
ATOM 595 O O . PHE A 1 75 ? -12.359 -1.051 -4.985 1.00 93.75 75 PHE A O 1
ATOM 602 N N . TYR A 1 76 ? -13.339 -2.782 -3.938 1.00 92.62 76 TYR A N 1
ATOM 603 C CA . TYR A 1 76 ? -13.076 -3.737 -5.003 1.00 92.62 76 TYR A CA 1
ATOM 604 C C . TYR A 1 76 ? -13.802 -3.359 -6.294 1.00 92.62 76 TYR A C 1
ATOM 606 O O . TYR A 1 76 ? -15.032 -3.335 -6.348 1.00 92.62 76 TYR A O 1
ATOM 614 N N . ASP A 1 77 ? -13.031 -3.168 -7.360 1.00 90.62 77 ASP A N 1
ATOM 615 C CA . ASP A 1 77 ? -13.544 -3.035 -8.716 1.00 90.62 77 ASP A CA 1
ATOM 616 C C . ASP A 1 77 ? -12.960 -4.139 -9.603 1.00 90.62 77 ASP A C 1
ATOM 618 O O . ASP A 1 77 ? -11.772 -4.164 -9.925 1.00 90.62 77 ASP A O 1
ATOM 622 N N . SER A 1 78 ? -13.821 -5.065 -10.030 1.00 89.75 78 SER A N 1
ATOM 623 C CA . SER A 1 78 ? -13.439 -6.157 -10.935 1.00 89.75 78 SER A CA 1
ATOM 624 C C . SER A 1 78 ? -13.014 -5.692 -12.334 1.00 89.75 78 SER A C 1
ATOM 626 O O . SER A 1 78 ? -12.433 -6.478 -13.082 1.00 89.75 78 SER A O 1
ATOM 628 N N . THR A 1 79 ? -13.325 -4.447 -12.706 1.00 88.12 79 THR A N 1
ATOM 629 C CA . THR A 1 79 ? -12.943 -3.848 -13.991 1.00 88.12 79 THR A CA 1
ATOM 630 C C . THR A 1 79 ? -11.588 -3.151 -13.937 1.00 88.12 79 THR A C 1
ATOM 632 O O . THR A 1 79 ? -10.991 -2.896 -14.988 1.00 88.12 79 THR A O 1
ATOM 635 N N . GLN A 1 80 ? -11.071 -2.890 -12.732 1.00 87.00 80 GLN A N 1
ATOM 636 C CA . GLN A 1 80 ? -9.718 -2.394 -12.546 1.00 87.00 80 GLN A CA 1
ATOM 637 C C . GLN A 1 80 ? -8.716 -3.420 -13.083 1.00 87.00 80 GLN A C 1
ATOM 639 O O . GLN A 1 80 ? -8.911 -4.630 -12.978 1.00 87.00 80 GLN A O 1
ATOM 644 N N . ASN A 1 81 ? -7.634 -2.933 -13.683 1.00 89.75 81 ASN A N 1
ATOM 645 C CA . ASN A 1 81 ? -6.563 -3.779 -14.187 1.00 89.75 81 ASN A CA 1
ATOM 646 C C . ASN A 1 81 ? -5.228 -3.209 -13.725 1.00 89.75 81 ASN A C 1
ATOM 648 O O . ASN A 1 81 ? -4.619 -2.385 -14.408 1.00 89.75 81 ASN A O 1
ATOM 652 N N . THR A 1 82 ? -4.812 -3.617 -12.533 1.00 95.75 82 THR A N 1
ATOM 653 C CA . THR A 1 82 ? -3.586 -3.124 -11.910 1.00 95.75 82 THR A CA 1
ATOM 654 C C . THR A 1 82 ? -2.450 -4.104 -12.144 1.00 95.75 82 THR A C 1
ATOM 656 O O . THR A 1 82 ? -2.574 -5.306 -11.891 1.00 95.75 82 THR A O 1
ATOM 659 N N . ASN A 1 83 ? -1.318 -3.579 -12.610 1.00 98.06 83 ASN A N 1
ATOM 660 C CA . ASN A 1 83 ? -0.099 -4.361 -12.745 1.00 98.06 83 ASN A CA 1
ATOM 661 C C . ASN A 1 83 ? 0.731 -4.213 -11.473 1.00 98.06 83 ASN A C 1
ATOM 663 O O . ASN A 1 83 ? 1.019 -3.105 -11.026 1.00 98.06 83 ASN A O 1
ATOM 667 N N . VAL A 1 84 ? 1.162 -5.335 -10.920 1.00 98.50 84 VAL A N 1
ATOM 668 C CA . VAL A 1 84 ? 2.051 -5.401 -9.765 1.00 98.50 84 VAL A CA 1
ATOM 669 C C . VAL A 1 84 ? 3.362 -6.012 -10.226 1.00 98.50 84 VAL A C 1
ATOM 671 O O . VAL A 1 84 ? 3.369 -7.088 -10.810 1.00 98.50 84 VAL A O 1
ATOM 674 N N . TYR A 1 85 ? 4.476 -5.349 -9.959 1.00 98.44 85 TYR A N 1
ATOM 675 C CA . TYR A 1 85 ? 5.821 -5.841 -10.222 1.00 98.44 85 TYR A CA 1
ATOM 676 C C . TYR A 1 85 ? 6.430 -6.280 -8.894 1.00 98.44 85 TYR A C 1
ATOM 678 O O . TYR A 1 85 ? 6.965 -5.461 -8.148 1.00 98.44 85 TYR A O 1
ATOM 686 N N . PHE A 1 86 ? 6.303 -7.569 -8.592 1.00 98.25 86 PHE A N 1
ATOM 687 C CA . PHE A 1 86 ? 6.847 -8.206 -7.398 1.00 98.25 86 PHE A CA 1
ATOM 688 C C . PHE A 1 86 ? 8.265 -8.693 -7.702 1.00 98.25 86 PHE A C 1
ATOM 690 O O . PHE A 1 86 ? 8.457 -9.717 -8.358 1.00 98.25 86 PHE A O 1
ATOM 697 N N . LEU A 1 87 ? 9.254 -7.882 -7.323 1.00 97.31 87 LEU A N 1
ATOM 698 C CA . LEU A 1 87 ? 10.621 -7.992 -7.818 1.00 97.31 87 LEU A CA 1
ATOM 699 C C . LEU A 1 87 ? 11.570 -8.545 -6.756 1.00 97.31 87 LEU A C 1
ATOM 701 O O . LEU A 1 87 ? 11.788 -7.935 -5.708 1.00 97.31 87 LEU A O 1
ATOM 705 N N . ARG A 1 88 ? 12.227 -9.651 -7.090 1.00 95.00 88 ARG A N 1
ATOM 706 C CA . ARG A 1 88 ? 13.318 -10.247 -6.317 1.00 95.00 88 ARG A CA 1
ATOM 707 C C . ARG A 1 88 ? 14.663 -9.624 -6.664 1.00 95.00 88 ARG A C 1
ATOM 709 O O . ARG A 1 88 ? 15.522 -9.446 -5.794 1.00 95.00 88 ARG A O 1
ATOM 716 N N . ASN A 1 89 ? 14.879 -9.285 -7.935 1.00 94.88 89 ASN A N 1
ATOM 717 C CA . ASN A 1 89 ? 16.104 -8.638 -8.388 1.00 94.88 89 ASN A CA 1
ATOM 718 C C . ASN A 1 89 ? 16.194 -7.195 -7.869 1.00 94.88 89 ASN A C 1
ATOM 720 O O . ASN A 1 89 ? 15.674 -6.245 -8.455 1.00 94.88 89 ASN A O 1
ATOM 724 N N . GLN A 1 90 ? 16.973 -7.032 -6.801 1.00 93.62 90 GLN A N 1
ATOM 725 C CA . GLN A 1 90 ? 17.294 -5.753 -6.167 1.00 93.62 90 GLN A CA 1
ATOM 726 C C . GLN A 1 90 ? 17.827 -4.683 -7.123 1.00 93.62 90 GLN A C 1
ATOM 728 O O . GLN A 1 90 ? 17.560 -3.495 -6.942 1.00 93.62 90 GLN A O 1
ATOM 733 N N . GLY A 1 91 ? 18.620 -5.074 -8.123 1.00 95.00 91 GLY A N 1
ATOM 734 C CA . GLY A 1 91 ? 19.145 -4.141 -9.116 1.00 95.00 91 GLY A CA 1
ATOM 735 C C . GLY A 1 91 ? 18.030 -3.567 -9.984 1.00 95.00 91 GLY A C 1
ATOM 736 O O . GLY A 1 91 ? 17.991 -2.356 -10.212 1.00 95.00 91 GLY A O 1
ATOM 737 N N . LEU A 1 92 ? 17.102 -4.428 -10.406 1.00 95.75 92 LEU A N 1
ATOM 738 C CA . LEU A 1 92 ? 15.940 -4.046 -11.199 1.00 95.75 92 LEU A CA 1
ATOM 739 C C . LEU A 1 92 ? 14.963 -3.184 -10.387 1.00 95.75 92 LEU A C 1
ATOM 741 O O . LEU A 1 92 ? 14.573 -2.114 -10.851 1.00 95.75 92 LEU A O 1
ATOM 745 N N . TYR A 1 93 ? 14.648 -3.573 -9.149 1.00 96.56 93 TYR A N 1
ATOM 746 C CA . TYR A 1 93 ? 13.801 -2.764 -8.265 1.00 96.56 93 TYR A CA 1
ATOM 747 C C . TYR A 1 93 ? 14.398 -1.366 -8.025 1.00 96.56 93 TYR A C 1
ATOM 749 O O . TYR A 1 93 ? 13.749 -0.347 -8.271 1.00 96.56 93 TYR A O 1
ATOM 757 N N . LYS A 1 94 ? 15.688 -1.286 -7.663 1.00 95.62 94 LYS A N 1
ATOM 758 C CA . LYS A 1 94 ? 16.387 -0.002 -7.454 1.00 95.62 94 LYS A CA 1
ATOM 759 C C . LYS A 1 94 ? 16.452 0.854 -8.717 1.00 95.62 94 LYS A C 1
ATOM 761 O O . LYS A 1 94 ? 16.488 2.080 -8.613 1.00 95.62 94 LYS A O 1
ATOM 766 N N . MET A 1 95 ? 16.484 0.245 -9.903 1.00 96.00 95 MET A N 1
ATOM 767 C CA . MET A 1 95 ? 16.370 0.979 -11.163 1.00 96.00 95 MET A CA 1
ATOM 768 C C . MET A 1 95 ? 15.005 1.672 -11.261 1.00 96.00 95 MET A C 1
ATOM 770 O O . MET A 1 95 ? 14.975 2.878 -11.503 1.00 96.00 95 MET A O 1
ATOM 774 N N . PHE A 1 96 ? 13.899 0.964 -11.013 1.00 97.12 96 PHE A N 1
ATOM 775 C CA . PHE A 1 96 ? 12.557 1.557 -11.054 1.00 97.12 96 PHE A CA 1
ATOM 776 C C . PHE A 1 96 ? 12.346 2.634 -9.986 1.00 97.12 96 PHE A C 1
ATOM 778 O O . PHE A 1 96 ? 11.804 3.693 -10.303 1.00 97.12 96 PHE A O 1
ATOM 785 N N . VAL A 1 97 ? 12.853 2.436 -8.765 1.00 96.06 97 VAL A N 1
ATOM 786 C CA . VAL A 1 97 ? 12.841 3.464 -7.705 1.00 96.06 97 VAL A CA 1
ATOM 787 C C . VAL A 1 97 ? 13.535 4.750 -8.175 1.00 96.06 97 VAL A C 1
ATOM 789 O O . VAL A 1 97 ? 12.973 5.842 -8.071 1.00 96.06 97 VAL A O 1
ATOM 792 N N . ARG A 1 98 ? 14.740 4.634 -8.755 1.00 95.12 98 ARG A N 1
ATOM 793 C CA . ARG A 1 98 ? 15.507 5.788 -9.263 1.00 95.12 98 ARG A CA 1
ATOM 794 C C . ARG A 1 98 ? 14.811 6.480 -10.427 1.00 95.12 98 ARG A C 1
ATOM 796 O O . ARG A 1 98 ? 14.751 7.706 -10.452 1.00 95.12 98 ARG A O 1
ATOM 803 N N . LEU A 1 99 ? 14.281 5.710 -11.377 1.00 95.50 99 LEU A N 1
ATOM 804 C CA . LEU A 1 99 ? 13.518 6.254 -12.503 1.00 95.50 99 LEU A CA 1
ATOM 805 C C . LEU A 1 99 ? 12.225 6.928 -12.031 1.00 95.50 99 LEU A C 1
ATOM 807 O O . LEU A 1 99 ? 11.779 7.878 -12.662 1.00 95.50 99 LEU A O 1
ATOM 81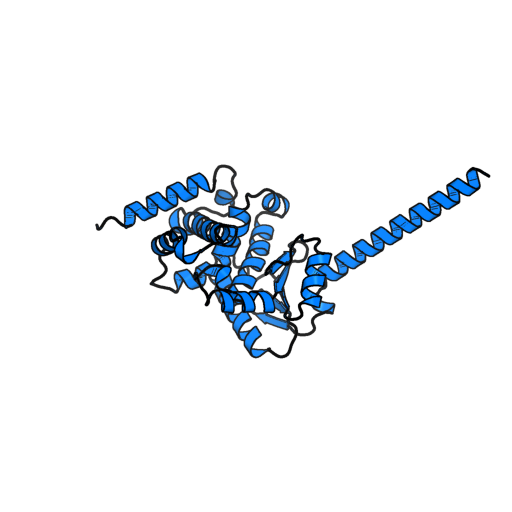1 N N . SER A 1 100 ? 11.663 6.511 -10.899 1.00 94.44 100 SER A N 1
ATOM 812 C CA . SER A 1 100 ? 10.496 7.152 -10.279 1.00 94.44 100 SER A CA 1
ATOM 813 C C . SER A 1 100 ? 10.849 8.394 -9.453 1.00 94.44 100 SER A C 1
ATOM 815 O O . SER A 1 100 ? 9.954 9.054 -8.935 1.00 94.44 100 SER A O 1
ATOM 817 N N . MET A 1 101 ? 12.141 8.739 -9.347 1.00 91.88 101 MET A N 1
ATOM 818 C CA . MET A 1 101 ? 12.660 9.867 -8.563 1.00 91.88 101 MET A CA 1
ATOM 819 C C . MET A 1 101 ? 12.294 9.808 -7.071 1.00 91.88 101 MET A C 1
ATOM 821 O O . MET A 1 101 ? 12.159 10.845 -6.419 1.00 91.88 101 MET A O 1
ATOM 825 N N . LEU A 1 102 ? 12.151 8.602 -6.518 1.00 89.06 102 LEU A N 1
ATOM 826 C CA . LEU A 1 102 ? 11.868 8.417 -5.097 1.00 89.06 102 LEU A CA 1
ATOM 827 C C . LEU A 1 102 ? 13.156 8.563 -4.258 1.00 89.06 102 LEU A C 1
ATOM 829 O O . LEU A 1 102 ? 14.217 8.087 -4.672 1.00 89.06 102 LEU A O 1
ATOM 833 N N . PRO A 1 103 ? 13.093 9.223 -3.083 1.00 76.19 103 PRO A N 1
ATOM 834 C CA . PRO A 1 103 ? 14.272 9.542 -2.269 1.00 76.19 103 PRO A CA 1
ATOM 835 C C . PRO A 1 103 ? 14.834 8.349 -1.475 1.00 76.19 103 PRO A C 1
ATOM 837 O O . PRO A 1 103 ? 15.984 8.396 -1.041 1.00 76.19 103 PRO A O 1
ATOM 840 N N . ALA A 1 104 ? 14.050 7.284 -1.287 1.00 75.88 104 ALA A N 1
ATOM 841 C CA . ALA A 1 104 ? 14.431 6.060 -0.581 1.00 75.88 104 ALA A CA 1
ATOM 842 C C . ALA A 1 104 ? 14.091 4.824 -1.429 1.00 75.88 104 ALA A C 1
ATOM 844 O O . ALA A 1 104 ? 13.372 4.941 -2.416 1.00 75.88 104 ALA A O 1
ATOM 845 N N . ALA A 1 105 ? 14.602 3.648 -1.046 1.00 78.69 105 ALA A N 1
ATOM 846 C CA . ALA A 1 105 ? 14.138 2.358 -1.562 1.00 78.69 105 ALA A CA 1
ATOM 847 C C . ALA A 1 105 ? 13.062 1.812 -0.602 1.00 78.69 105 ALA A C 1
ATOM 849 O O . ALA A 1 105 ? 13.425 1.149 0.376 1.00 78.69 105 ALA A O 1
ATOM 850 N N . PRO A 1 106 ? 11.775 2.164 -0.797 1.00 89.56 106 PRO A N 1
ATOM 851 C CA . PRO A 1 106 ? 10.695 1.678 0.055 1.00 89.56 106 PRO A CA 1
ATOM 852 C C . PRO A 1 106 ? 10.477 0.173 -0.151 1.00 89.56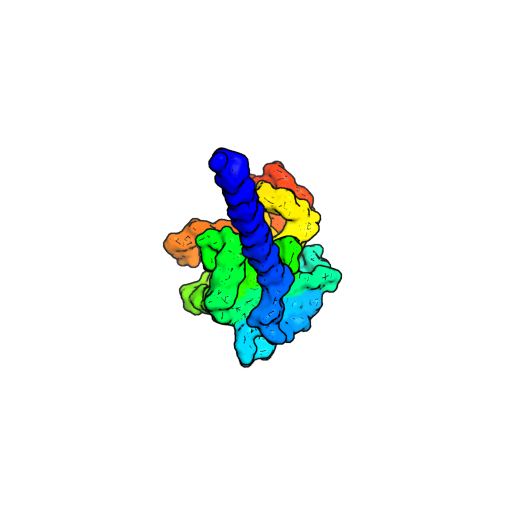 106 PRO A C 1
ATOM 854 O O . PRO A 1 106 ? 11.061 -0.421 -1.057 1.00 89.56 106 PRO A O 1
ATOM 857 N N . GLN A 1 107 ? 9.640 -0.444 0.685 1.00 92.06 107 GLN A N 1
ATOM 858 C CA . GLN A 1 107 ? 9.231 -1.846 0.507 1.00 92.06 107 GLN A CA 1
ATOM 859 C C . GLN A 1 107 ? 8.368 -2.031 -0.744 1.00 92.06 107 GLN A C 1
ATOM 861 O O . GLN A 1 107 ? 8.470 -3.048 -1.423 1.00 92.06 107 GLN A O 1
ATOM 866 N N . GLY A 1 108 ? 7.572 -1.018 -1.069 1.00 95.81 108 GLY A N 1
ATOM 867 C CA . GLY A 1 108 ? 6.852 -0.904 -2.319 1.00 95.81 108 GLY A CA 1
ATOM 868 C C . GLY A 1 108 ? 6.603 0.556 -2.675 1.00 95.81 108 GLY A C 1
ATOM 869 O O . GLY A 1 108 ? 6.937 1.463 -1.910 1.00 95.81 108 GLY A O 1
ATOM 870 N N . PHE A 1 109 ? 6.114 0.788 -3.886 1.00 96.62 109 PHE A N 1
ATOM 871 C CA . PHE A 1 109 ? 5.573 2.080 -4.289 1.00 96.62 109 PHE A CA 1
ATOM 872 C C . PHE A 1 109 ? 4.580 1.929 -5.442 1.00 96.62 109 PHE A C 1
ATOM 874 O O . PHE A 1 109 ? 4.704 1.042 -6.294 1.00 96.62 109 PHE A O 1
ATOM 881 N N . ALA A 1 110 ? 3.655 2.879 -5.536 1.00 97.00 110 ALA A N 1
ATOM 882 C CA . ALA A 1 110 ? 2.646 2.945 -6.581 1.00 97.00 110 ALA A CA 1
ATOM 883 C C . ALA A 1 110 ? 2.847 4.134 -7.540 1.00 97.00 110 ALA A C 1
ATOM 885 O O . ALA A 1 110 ? 3.109 5.270 -7.138 1.00 97.00 110 ALA A O 1
ATOM 886 N N . LEU A 1 111 ? 2.656 3.894 -8.839 1.00 96.25 111 LEU A N 1
ATOM 887 C CA . LEU A 1 111 ? 2.650 4.902 -9.900 1.00 96.25 111 LEU A CA 1
ATOM 888 C C . LEU A 1 111 ? 1.260 5.000 -10.537 1.00 96.25 111 LEU A C 1
ATOM 890 O O . LEU A 1 111 ? 0.998 4.431 -11.596 1.00 96.25 111 LEU A O 1
ATOM 894 N N . SER A 1 112 ? 0.392 5.816 -9.940 1.00 94.12 112 SER A N 1
ATOM 895 C CA . SER A 1 112 ? -1.007 6.010 -10.371 1.00 94.12 112 SER A CA 1
ATOM 896 C C . SER A 1 112 ? -1.218 6.546 -11.786 1.00 94.12 112 SER A C 1
ATOM 898 O O . SER A 1 112 ? -2.335 6.551 -12.276 1.00 94.12 112 SER A O 1
ATOM 900 N N . ILE A 1 113 ? -0.178 7.029 -12.469 1.00 93.62 113 ILE A N 1
ATOM 901 C CA . ILE A 1 113 ? -0.293 7.424 -13.883 1.00 93.62 113 ILE A CA 1
ATOM 902 C C . ILE A 1 113 ? -0.257 6.220 -14.838 1.00 93.62 113 ILE A C 1
ATOM 904 O O . ILE A 1 113 ? -0.659 6.356 -15.990 1.00 93.62 113 ILE A O 1
ATOM 908 N N . PHE A 1 114 ? 0.242 5.074 -14.375 1.00 95.31 114 PHE A N 1
ATOM 909 C CA . PHE A 1 114 ? 0.404 3.860 -15.176 1.00 95.31 114 PHE A CA 1
ATOM 910 C C . PHE A 1 114 ? -0.319 2.648 -14.578 1.00 95.31 114 PHE A C 1
ATOM 912 O O . PHE A 1 114 ? -0.156 1.554 -15.105 1.00 95.31 114 PHE A O 1
ATOM 919 N N . ASP A 1 115 ? -1.039 2.821 -13.463 1.00 95.69 115 ASP A N 1
ATOM 920 C CA . ASP A 1 115 ? -1.656 1.728 -12.696 1.00 95.69 115 ASP A CA 1
ATOM 921 C C . ASP A 1 115 ? -0.672 0.589 -12.377 1.00 95.69 115 ASP A C 1
ATOM 923 O O . ASP A 1 115 ? -1.008 -0.597 -12.398 1.00 95.69 115 ASP A O 1
ATOM 927 N N . ASN A 1 116 ? 0.573 0.985 -12.093 1.00 97.62 116 ASN A N 1
ATOM 928 C CA . ASN A 1 116 ? 1.681 0.094 -11.788 1.00 97.62 116 ASN A CA 1
ATOM 929 C C . ASN A 1 116 ? 2.042 0.220 -10.304 1.00 97.62 116 ASN A C 1
ATOM 931 O O . ASN A 1 116 ? 2.346 1.319 -9.838 1.00 97.62 116 ASN A O 1
ATOM 935 N N . ALA A 1 117 ? 2.067 -0.896 -9.586 1.00 98.19 117 ALA A N 1
ATOM 936 C CA . ALA A 1 117 ? 2.650 -1.022 -8.255 1.00 98.19 117 ALA A CA 1
ATOM 937 C C . ALA A 1 117 ? 3.950 -1.827 -8.337 1.00 98.19 117 ALA A C 1
ATOM 939 O O . ALA A 1 117 ? 4.064 -2.745 -9.146 1.00 98.19 117 ALA A O 1
ATOM 940 N N . PHE A 1 118 ? 4.932 -1.501 -7.510 1.00 98.19 118 PHE A N 1
ATOM 941 C CA . PHE A 1 118 ? 6.221 -2.184 -7.446 1.00 98.19 118 PHE A CA 1
ATOM 942 C C . PHE A 1 118 ? 6.466 -2.603 -6.008 1.00 98.19 118 PHE A C 1
ATOM 944 O O . PHE A 1 118 ? 6.281 -1.794 -5.108 1.00 98.19 118 PHE A O 1
ATOM 951 N N . VAL A 1 119 ? 6.903 -3.839 -5.793 1.00 98.06 119 VAL A N 1
ATOM 952 C CA . VAL A 1 119 ? 7.171 -4.389 -4.462 1.00 98.06 119 VAL A CA 1
ATOM 953 C C . VAL A 1 119 ? 8.516 -5.099 -4.474 1.00 98.06 119 VAL A C 1
ATOM 955 O O . VAL A 1 119 ? 8.830 -5.845 -5.401 1.00 98.06 119 VAL A O 1
ATOM 958 N N . ASP A 1 120 ? 9.308 -4.853 -3.441 1.00 96.81 120 ASP A N 1
ATOM 959 C CA . ASP A 1 120 ? 10.602 -5.475 -3.208 1.00 96.81 120 ASP A CA 1
ATOM 960 C C . ASP A 1 120 ? 10.433 -6.761 -2.383 1.00 96.81 120 ASP A C 1
ATOM 962 O O . ASP A 1 120 ? 10.337 -6.722 -1.155 1.00 96.81 120 ASP A O 1
ATOM 966 N N . GLU A 1 121 ? 10.428 -7.916 -3.056 1.00 96.00 121 GLU A N 1
ATOM 967 C CA . GLU A 1 121 ? 10.276 -9.227 -2.406 1.00 96.00 121 GLU A CA 1
ATOM 968 C C . GLU A 1 121 ? 11.353 -9.457 -1.335 1.00 96.00 121 GLU A C 1
ATOM 970 O O . GLU A 1 121 ? 11.065 -9.951 -0.242 1.00 96.00 121 GLU A O 1
ATOM 975 N N . ALA A 1 122 ? 12.606 -9.103 -1.634 1.00 93.88 122 ALA A N 1
ATOM 976 C CA . ALA A 1 122 ? 13.719 -9.393 -0.736 1.00 93.88 122 ALA A CA 1
ATOM 977 C C . ALA A 1 122 ? 13.631 -8.557 0.545 1.00 93.88 122 ALA A C 1
ATOM 979 O O . ALA A 1 122 ? 13.896 -9.073 1.630 1.00 93.88 122 ALA A O 1
ATOM 980 N N . ARG A 1 123 ? 13.225 -7.289 0.423 1.00 93.81 123 ARG A N 1
ATOM 981 C CA . ARG A 1 123 ? 13.009 -6.376 1.549 1.00 93.81 123 ARG A CA 1
ATOM 982 C C . ARG A 1 123 ? 11.854 -6.833 2.434 1.00 93.81 123 ARG A C 1
ATOM 984 O O . ARG A 1 123 ? 11.995 -6.818 3.653 1.00 93.81 123 ARG A O 1
ATOM 991 N N . VAL A 1 124 ? 10.736 -7.239 1.831 1.00 95.25 124 VAL A N 1
ATOM 992 C CA . VAL A 1 124 ? 9.563 -7.742 2.565 1.00 95.25 124 VAL A CA 1
ATOM 993 C C . VAL A 1 124 ? 9.929 -9.002 3.353 1.00 95.25 124 VAL A C 1
ATOM 995 O O . VAL A 1 124 ? 9.629 -9.104 4.541 1.00 95.25 124 VAL A O 1
ATOM 998 N N . LYS A 1 125 ? 10.669 -9.924 2.728 1.00 93.94 125 LYS A N 1
ATOM 999 C CA . LYS A 1 125 ? 11.152 -11.138 3.392 1.00 93.94 125 LYS A CA 1
ATOM 1000 C C . LYS A 1 125 ? 12.134 -10.846 4.531 1.00 93.94 125 LYS A C 1
ATOM 1002 O O . LYS A 1 125 ? 11.986 -11.410 5.612 1.00 93.94 125 LYS A O 1
ATOM 1007 N N . GLU A 1 126 ? 13.118 -9.973 4.302 1.00 93.38 126 GLU A N 1
ATOM 1008 C CA . GLU A 1 126 ? 14.063 -9.531 5.341 1.00 93.38 126 GLU A CA 1
ATOM 1009 C C . GLU A 1 126 ? 13.306 -8.958 6.545 1.00 93.38 126 GLU A C 1
ATOM 1011 O O . GLU A 1 126 ? 13.635 -9.258 7.692 1.00 93.38 126 GLU A O 1
ATOM 1016 N N . LEU A 1 127 ? 12.256 -8.175 6.288 1.00 91.25 127 LEU A N 1
ATOM 1017 C CA . LEU A 1 127 ? 11.435 -7.609 7.344 1.00 91.25 127 LEU A CA 1
ATOM 1018 C C . LEU A 1 127 ? 10.712 -8.693 8.148 1.00 91.25 127 LEU A C 1
ATOM 1020 O O . LEU A 1 127 ? 10.841 -8.696 9.367 1.00 91.25 127 LEU A O 1
ATOM 1024 N N . ALA A 1 128 ? 10.043 -9.645 7.494 1.00 93.31 128 ALA A N 1
ATOM 1025 C CA . ALA A 1 128 ? 9.369 -10.749 8.184 1.00 93.31 128 ALA A CA 1
ATOM 1026 C C . ALA A 1 128 ? 10.325 -11.541 9.096 1.00 93.31 128 ALA A C 1
ATOM 1028 O O . ALA A 1 128 ? 9.980 -11.876 10.230 1.00 93.31 128 ALA A O 1
ATOM 1029 N N . GLU A 1 129 ? 11.547 -11.811 8.624 1.00 94.06 129 GLU A N 1
ATOM 1030 C CA . GLU A 1 129 ? 12.584 -12.498 9.403 1.00 94.06 129 GLU A CA 1
ATOM 1031 C C . GLU A 1 129 ? 13.047 -11.664 10.607 1.00 94.06 129 GLU A C 1
ATOM 1033 O O . GLU A 1 129 ? 13.232 -12.199 11.701 1.00 94.06 129 GLU A O 1
ATOM 1038 N N . MET A 1 130 ? 13.210 -10.351 10.428 1.00 89.88 130 MET A N 1
ATOM 1039 C CA . MET A 1 130 ? 13.630 -9.438 11.494 1.00 89.88 130 MET A CA 1
ATOM 1040 C C . MET A 1 130 ? 12.569 -9.237 12.577 1.00 89.88 130 MET A C 1
ATOM 1042 O O . MET A 1 130 ? 12.922 -9.000 13.734 1.00 89.88 130 MET A O 1
ATOM 1046 N N . THR A 1 131 ? 11.291 -9.252 12.208 1.00 88.69 131 THR A N 1
ATOM 1047 C CA . THR A 1 131 ? 10.178 -8.907 13.106 1.00 88.69 131 THR A CA 1
ATOM 1048 C C . THR A 1 131 ? 9.483 -10.132 13.679 1.00 88.69 131 THR A C 1
ATOM 1050 O O . THR A 1 131 ? 8.725 -10.015 14.640 1.00 88.69 131 THR A O 1
ATOM 1053 N N . GLY A 1 132 ? 9.732 -11.311 13.102 1.00 90.38 132 GLY A N 1
ATOM 1054 C CA . GLY A 1 132 ? 8.989 -12.525 13.421 1.00 90.38 132 GLY A CA 1
ATOM 1055 C C . GLY A 1 132 ? 7.517 -12.439 13.008 1.00 90.38 132 GLY A C 1
ATOM 1056 O O . GLY A 1 132 ? 6.695 -13.152 13.580 1.00 90.38 132 GLY A O 1
ATOM 1057 N N . GLY A 1 133 ? 7.177 -11.555 12.062 1.00 88.38 133 GLY A N 1
ATOM 1058 C CA . GLY A 1 133 ? 5.802 -11.336 11.611 1.00 88.38 133 GLY A CA 1
ATOM 1059 C C . GLY A 1 133 ? 4.941 -10.524 12.582 1.00 88.38 133 GLY A C 1
ATOM 1060 O O . GLY A 1 133 ? 3.732 -10.735 12.646 1.00 88.38 133 GLY A O 1
ATOM 1061 N N . LEU A 1 134 ? 5.541 -9.630 13.376 1.00 89.38 134 LEU A N 1
ATOM 1062 C CA . LEU A 1 134 ? 4.827 -8.811 14.361 1.00 89.38 134 LEU A CA 1
ATOM 1063 C C . LEU A 1 134 ? 5.151 -7.310 14.240 1.00 89.38 134 LEU A C 1
ATOM 1065 O O . LEU A 1 134 ? 6.289 -6.971 13.922 1.00 89.38 134 LEU A O 1
ATOM 1069 N N . PRO A 1 135 ? 4.203 -6.411 14.583 1.00 90.19 135 PRO A N 1
ATOM 1070 C CA . PRO A 1 135 ? 2.812 -6.715 14.929 1.00 90.19 135 PRO A CA 1
ATOM 1071 C C . PRO A 1 135 ? 2.001 -7.187 13.715 1.00 90.19 135 PRO A C 1
ATOM 1073 O O . PRO A 1 135 ? 2.261 -6.779 12.584 1.00 90.19 135 PRO A O 1
ATOM 1076 N N . LYS A 1 136 ? 1.008 -8.047 13.970 1.00 91.44 136 LYS A N 1
ATOM 1077 C CA . LYS A 1 136 ? 0.048 -8.485 12.948 1.00 91.44 136 LYS A CA 1
ATOM 1078 C C . LYS A 1 136 ? -0.716 -7.294 12.381 1.00 91.44 136 LYS A C 1
ATOM 1080 O O . LYS A 1 136 ? -0.918 -6.307 13.091 1.00 91.44 136 LYS A O 1
ATOM 1085 N N . TYR A 1 137 ? -1.211 -7.434 11.155 1.00 91.88 137 TYR A N 1
ATOM 1086 C CA . TYR A 1 137 ? -2.027 -6.405 10.497 1.00 91.88 137 TYR A CA 1
ATOM 1087 C C . TYR A 1 137 ? -1.272 -5.086 10.316 1.00 91.88 137 TYR A C 1
ATOM 1089 O O . TYR A 1 137 ? -1.838 -4.000 10.422 1.00 91.88 137 TYR A O 1
ATOM 1097 N N . SER A 1 138 ? 0.038 -5.179 10.105 1.00 90.50 138 SER A N 1
ATOM 1098 C CA . SER A 1 138 ? 0.906 -4.028 9.900 1.00 90.50 138 SER A CA 1
ATOM 1099 C C . SER A 1 138 ? 1.888 -4.323 8.780 1.00 90.50 138 SER A C 1
ATOM 1101 O O . SER A 1 138 ? 2.289 -5.470 8.587 1.00 90.50 138 SER A O 1
ATOM 1103 N N . ILE A 1 139 ? 2.335 -3.282 8.080 1.00 86.69 139 ILE A N 1
ATOM 1104 C CA . ILE A 1 139 ? 3.402 -3.404 7.079 1.00 86.69 139 ILE A CA 1
ATOM 1105 C C . ILE A 1 139 ? 4.676 -4.063 7.650 1.00 86.69 139 ILE A C 1
ATOM 1107 O O . ILE A 1 139 ? 5.487 -4.622 6.916 1.00 86.69 139 ILE A O 1
ATOM 1111 N N . TYR A 1 140 ? 4.836 -4.042 8.976 1.00 87.81 140 TYR A N 1
ATOM 1112 C CA . TYR A 1 140 ? 5.945 -4.636 9.714 1.00 87.81 140 TYR A CA 1
ATOM 1113 C C . TYR A 1 140 ? 5.856 -6.167 9.848 1.00 87.81 140 TYR A C 1
ATOM 1115 O O . TYR A 1 140 ? 6.850 -6.820 10.173 1.00 87.81 140 TYR A O 1
ATOM 1123 N N . GLU A 1 141 ? 4.699 -6.756 9.536 1.00 91.19 141 GLU A N 1
ATOM 1124 C CA . GLU A 1 141 ? 4.515 -8.206 9.430 1.00 91.19 141 GLU A CA 1
ATOM 1125 C C . GLU A 1 141 ? 5.419 -8.809 8.337 1.00 91.19 141 GLU A C 1
ATOM 1127 O O . GLU A 1 141 ? 5.783 -9.981 8.409 1.00 91.19 141 GLU A O 1
ATOM 1132 N N . GLY A 1 142 ? 5.817 -8.015 7.333 1.00 92.38 142 GLY A N 1
ATOM 1133 C CA . GLY A 1 142 ? 6.621 -8.501 6.209 1.00 92.38 142 GLY A CA 1
ATOM 1134 C C . GLY A 1 142 ? 5.859 -9.507 5.340 1.00 92.38 142 GLY A C 1
ATOM 1135 O O . GLY A 1 142 ? 6.445 -10.421 4.762 1.00 92.38 142 GLY A O 1
ATOM 1136 N N . ASN A 1 143 ? 4.537 -9.358 5.258 1.00 96.06 143 ASN A N 1
ATOM 1137 C CA . ASN A 1 143 ? 3.675 -10.197 4.439 1.00 96.06 143 ASN A CA 1
ATOM 1138 C C . ASN A 1 143 ? 3.613 -9.656 2.991 1.00 96.06 143 ASN A C 1
ATOM 1140 O O . ASN A 1 143 ? 3.126 -8.543 2.783 1.00 96.06 143 ASN A O 1
ATOM 1144 N N . PRO A 1 144 ? 4.037 -10.425 1.968 1.00 96.88 144 PRO A N 1
ATOM 1145 C CA . PRO A 1 144 ? 4.010 -9.972 0.576 1.00 96.88 144 PRO A CA 1
ATOM 1146 C C . PRO A 1 144 ? 2.626 -9.581 0.064 1.00 96.88 144 PRO A C 1
ATOM 1148 O O . PRO A 1 144 ? 2.502 -8.592 -0.657 1.00 96.88 144 PRO A O 1
ATOM 1151 N N . ALA A 1 145 ? 1.584 -10.327 0.436 1.00 97.62 145 ALA A N 1
ATOM 1152 C CA . ALA A 1 145 ? 0.226 -10.018 0.011 1.00 97.62 145 ALA A CA 1
ATOM 1153 C C . ALA A 1 145 ? -0.265 -8.714 0.647 1.00 97.62 145 ALA A C 1
ATOM 1155 O O . ALA A 1 145 ? -0.878 -7.906 -0.045 1.00 97.62 145 ALA A O 1
ATOM 1156 N N . HIS A 1 146 ? 0.071 -8.461 1.920 1.00 97.69 146 HIS A N 1
ATOM 1157 C CA . HIS A 1 146 ? -0.176 -7.160 2.552 1.00 97.69 146 HIS A CA 1
ATOM 1158 C C . HIS A 1 146 ? 0.495 -6.051 1.752 1.00 97.69 146 HIS A C 1
ATOM 1160 O O . HIS A 1 146 ? -0.205 -5.163 1.275 1.00 97.69 146 HIS A O 1
ATOM 1166 N N . THR A 1 147 ? 1.815 -6.109 1.551 1.00 97.56 147 THR A N 1
ATOM 1167 C CA . THR A 1 147 ? 2.547 -5.040 0.854 1.00 97.56 147 THR A CA 1
ATOM 1168 C C . THR A 1 147 ? 1.976 -4.786 -0.540 1.00 97.56 147 THR A C 1
ATOM 1170 O O . THR A 1 147 ? 1.763 -3.638 -0.914 1.00 97.56 147 THR A O 1
ATOM 1173 N N . ILE A 1 148 ? 1.645 -5.836 -1.297 1.00 98.31 148 ILE A N 1
ATOM 1174 C CA . ILE A 1 148 ? 1.010 -5.685 -2.611 1.00 98.31 148 ILE A CA 1
ATOM 1175 C C . ILE A 1 148 ? -0.348 -4.987 -2.496 1.00 98.31 148 ILE A C 1
ATOM 1177 O O . ILE A 1 148 ? -0.592 -4.021 -3.217 1.00 98.31 148 ILE A O 1
ATOM 1181 N N . VAL A 1 149 ? -1.233 -5.448 -1.609 1.00 98.25 149 VAL A N 1
ATOM 1182 C CA . VAL A 1 149 ? -2.573 -4.859 -1.465 1.00 98.25 149 VAL A CA 1
ATOM 1183 C C . VAL A 1 149 ? -2.501 -3.423 -0.950 1.00 98.25 149 VAL A C 1
ATOM 1185 O O . VAL A 1 149 ? -3.297 -2.599 -1.386 1.00 98.25 149 VAL A O 1
ATOM 1188 N N . HIS A 1 150 ? -1.527 -3.095 -0.101 1.00 98.19 150 HIS A N 1
ATOM 1189 C CA . HIS A 1 150 ? -1.259 -1.728 0.341 1.00 98.19 150 HIS A CA 1
ATOM 1190 C C . HIS A 1 150 ? -0.929 -0.825 -0.861 1.00 98.19 150 HIS A C 1
ATOM 1192 O O . HIS A 1 150 ? -1.619 0.166 -1.106 1.00 98.19 150 HIS A O 1
ATOM 1198 N N . GLU A 1 151 ? 0.044 -1.202 -1.696 1.00 98.06 151 GLU A N 1
ATOM 1199 C CA . GLU A 1 151 ? 0.401 -0.400 -2.876 1.00 98.06 151 GLU A CA 1
ATOM 1200 C C . GLU A 1 151 ? -0.748 -0.294 -3.890 1.00 98.06 151 GLU A C 1
ATOM 1202 O O . GLU A 1 151 ? -0.987 0.762 -4.483 1.00 98.06 151 GLU A O 1
ATOM 1207 N N . VAL A 1 152 ? -1.512 -1.374 -4.071 1.00 98.12 152 VAL A N 1
ATOM 1208 C CA . VAL A 1 152 ? -2.739 -1.358 -4.881 1.00 98.12 152 VAL A CA 1
ATOM 1209 C C . VAL A 1 152 ? -3.794 -0.439 -4.253 1.00 98.12 152 VAL A C 1
ATOM 1211 O O . VAL A 1 152 ? -4.481 0.283 -4.974 1.00 98.12 152 VAL A O 1
ATOM 1214 N N . GLY A 1 153 ? -3.890 -0.387 -2.925 1.00 97.88 153 GLY A N 1
ATOM 1215 C CA . GLY A 1 153 ? -4.768 0.513 -2.181 1.00 97.88 153 GLY A CA 1
ATOM 1216 C C . GLY A 1 153 ? -4.492 1.986 -2.480 1.00 97.88 153 GLY A C 1
ATOM 1217 O O . GLY A 1 153 ? -5.434 2.745 -2.720 1.00 97.88 153 GLY A O 1
ATOM 1218 N N . HIS A 1 154 ? -3.220 2.390 -2.587 1.00 97.81 154 HIS A N 1
ATOM 1219 C CA . HIS A 1 154 ? -2.876 3.740 -3.050 1.00 97.81 154 HIS A CA 1
ATOM 1220 C C . HIS A 1 154 ? -3.437 4.024 -4.450 1.00 97.81 154 HIS A C 1
ATOM 1222 O O . HIS A 1 154 ? -3.959 5.116 -4.693 1.00 97.81 154 HIS A O 1
ATOM 1228 N N . LEU A 1 155 ? -3.340 3.062 -5.377 1.00 97.44 155 LEU A N 1
ATOM 1229 C CA . LEU A 1 155 ? -3.868 3.197 -6.740 1.00 97.44 155 LEU A CA 1
ATOM 1230 C C . LEU A 1 155 ? -5.394 3.312 -6.744 1.00 97.44 155 LEU A C 1
ATOM 1232 O O . LEU A 1 155 ? -5.922 4.217 -7.390 1.00 97.44 155 LEU A O 1
ATOM 1236 N N . ILE A 1 156 ? -6.082 2.451 -5.990 1.00 96.75 156 ILE A N 1
ATOM 1237 C CA . ILE A 1 156 ? -7.545 2.439 -5.867 1.00 96.75 156 ILE A CA 1
ATOM 1238 C C . ILE A 1 156 ? -8.053 3.802 -5.400 1.00 96.75 156 ILE A C 1
ATOM 1240 O O . ILE A 1 156 ? -8.840 4.445 -6.098 1.00 96.75 156 ILE A O 1
ATOM 1244 N N . ILE A 1 157 ? -7.564 4.290 -4.257 1.00 97.00 157 ILE A N 1
ATOM 1245 C CA . ILE A 1 157 ? -8.069 5.546 -3.695 1.00 97.00 157 ILE A CA 1
ATOM 1246 C C . ILE A 1 157 ? -7.680 6.731 -4.574 1.00 97.00 157 ILE A C 1
ATOM 1248 O O . ILE A 1 157 ? -8.502 7.613 -4.817 1.00 97.00 157 ILE A O 1
ATOM 1252 N N . THR A 1 158 ? -6.464 6.735 -5.130 1.00 96.50 158 THR A N 1
ATOM 1253 C CA . THR A 1 158 ? -6.054 7.778 -6.080 1.00 96.50 158 THR A CA 1
ATOM 1254 C C . THR A 1 158 ? -6.956 7.814 -7.318 1.00 96.50 158 THR A C 1
ATOM 1256 O O . THR A 1 158 ? -7.236 8.901 -7.831 1.00 96.50 158 THR A O 1
ATOM 1259 N N . GLY A 1 159 ? -7.409 6.654 -7.803 1.00 95.00 159 GLY A N 1
ATOM 1260 C CA . GLY A 1 159 ? -8.362 6.539 -8.905 1.00 95.00 159 GLY A CA 1
ATOM 1261 C C . GLY A 1 159 ? -9.744 7.090 -8.554 1.00 95.00 159 GLY A C 1
ATOM 1262 O O . GLY A 1 159 ? -10.349 7.771 -9.380 1.00 95.00 159 GLY A O 1
ATOM 1263 N N . GLN A 1 160 ? -10.206 6.870 -7.320 1.00 94.94 160 GLN A N 1
ATOM 1264 C CA . GLN A 1 160 ? -11.506 7.347 -6.838 1.00 94.94 160 GLN A CA 1
ATOM 1265 C C . GLN A 1 160 ? -11.548 8.865 -6.628 1.00 94.94 160 GLN A C 1
ATOM 1267 O O . GLN A 1 160 ? -12.442 9.534 -7.141 1.00 94.94 160 GLN A O 1
ATOM 1272 N N . ILE A 1 161 ? -10.574 9.433 -5.908 1.00 95.94 161 ILE A N 1
ATOM 1273 C CA . ILE A 1 161 ? -10.612 10.857 -5.511 1.00 95.94 161 ILE A CA 1
ATOM 1274 C C . ILE A 1 161 ? -9.807 11.777 -6.439 1.00 95.94 161 ILE A C 1
ATOM 1276 O O . ILE A 1 161 ? -9.850 13.005 -6.317 1.00 95.94 161 ILE A O 1
ATOM 1280 N N . GLY A 1 162 ? -9.031 11.190 -7.351 1.00 96.12 162 GLY A N 1
ATOM 1281 C CA . GLY A 1 162 ? -8.137 11.888 -8.264 1.00 96.12 162 GLY A CA 1
ATOM 1282 C C . GLY A 1 162 ? -6.773 12.251 -7.658 1.00 96.12 162 GLY A C 1
ATOM 1283 O O . GLY A 1 162 ? -6.623 12.618 -6.492 1.00 96.12 162 GLY A O 1
ATOM 1284 N N . ARG A 1 163 ? -5.740 12.240 -8.512 1.00 95.19 163 ARG A N 1
ATOM 1285 C CA . ARG A 1 163 ? -4.331 12.514 -8.148 1.00 95.19 163 ARG A CA 1
ATOM 1286 C C . ARG A 1 163 ? -4.093 13.887 -7.515 1.00 95.19 163 ARG A C 1
ATOM 1288 O O . ARG A 1 163 ? -3.137 14.044 -6.759 1.00 95.19 163 ARG A O 1
ATOM 1295 N N . GLY A 1 164 ? -4.895 14.888 -7.880 1.00 95.88 164 GLY A N 1
ATOM 1296 C CA . GLY A 1 164 ? -4.789 16.245 -7.337 1.00 95.88 164 GLY A CA 1
ATOM 1297 C C . GLY A 1 164 ? -5.149 16.278 -5.855 1.00 95.88 164 GLY A C 1
ATOM 1298 O O . GLY A 1 164 ? -4.329 16.703 -5.046 1.00 95.88 164 GLY A O 1
ATOM 1299 N N . THR A 1 165 ? -6.330 15.751 -5.526 1.00 96.38 165 THR A N 1
ATOM 1300 C CA . THR A 1 165 ? -6.835 15.594 -4.157 1.00 96.38 165 THR A CA 1
ATOM 1301 C C . THR A 1 165 ? -5.897 14.722 -3.333 1.00 96.38 165 THR A C 1
ATOM 1303 O O . THR A 1 165 ? -5.447 15.143 -2.273 1.00 96.38 165 THR A O 1
ATOM 1306 N N . TRP A 1 166 ? -5.505 13.558 -3.865 1.00 96.50 166 TRP A N 1
ATOM 1307 C CA . TRP A 1 166 ? -4.611 12.619 -3.182 1.00 96.50 166 TRP A CA 1
ATOM 1308 C C . TRP A 1 166 ? -3.327 13.279 -2.666 1.00 96.50 166 TRP A C 1
ATOM 1310 O O . TRP A 1 166 ? -2.976 13.136 -1.499 1.00 96.50 166 TRP A O 1
ATOM 1320 N N . LYS A 1 167 ? -2.652 14.069 -3.511 1.00 94.75 167 LYS A N 1
ATOM 1321 C CA . LYS A 1 167 ? -1.399 14.756 -3.153 1.00 94.75 167 LYS A CA 1
ATOM 1322 C C . LYS A 1 167 ? -1.547 15.805 -2.051 1.00 94.75 167 LYS A C 1
ATOM 1324 O O . LYS A 1 167 ? -0.536 16.192 -1.474 1.00 94.75 167 LYS A O 1
ATOM 1329 N N . GLN A 1 168 ? -2.758 16.304 -1.820 1.00 96.31 168 GLN A N 1
ATOM 1330 C CA . GLN A 1 168 ? -3.044 17.307 -0.793 1.00 96.31 168 GLN A CA 1
ATOM 1331 C C . GLN A 1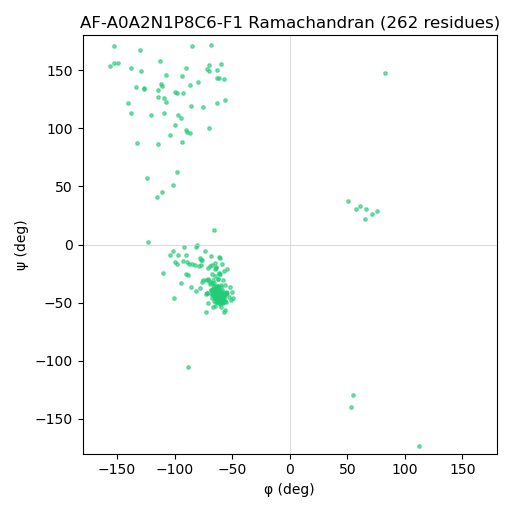 168 ? -3.464 16.671 0.534 1.00 96.31 168 GLN A C 1
ATOM 1333 O O . GLN A 1 168 ? -3.468 17.358 1.553 1.00 96.31 168 GLN A O 1
ATOM 1338 N N . LEU A 1 169 ? -3.797 15.376 0.537 1.00 97.19 169 LEU A N 1
ATOM 1339 C CA . LEU A 1 169 ? -4.194 14.689 1.755 1.00 97.19 169 LEU A CA 1
ATOM 1340 C C . LEU A 1 169 ? -3.051 14.659 2.779 1.00 97.19 169 LEU A C 1
ATOM 1342 O O . LEU A 1 169 ? -1.890 14.465 2.409 1.00 97.19 169 LEU A O 1
ATOM 1346 N N . PRO A 1 170 ? -3.363 14.789 4.080 1.00 97.06 170 PRO A N 1
ATOM 1347 C CA . PRO A 1 170 ? -2.391 14.524 5.125 1.00 97.06 170 PRO A CA 1
ATOM 1348 C C . PRO A 1 170 ? -1.968 13.050 5.097 1.00 97.06 170 PRO A C 1
ATOM 1350 O O . PRO A 1 170 ? -2.755 12.164 4.759 1.00 97.06 170 PRO A O 1
ATOM 1353 N N . HIS A 1 171 ? -0.731 12.794 5.520 1.00 95.25 171 HIS A N 1
ATOM 1354 C CA . HIS A 1 171 ? -0.093 11.476 5.463 1.00 95.25 171 HIS A CA 1
ATOM 1355 C C . HIS A 1 171 ? -0.944 10.342 6.059 1.00 95.25 171 HIS A C 1
ATOM 1357 O O . HIS A 1 171 ? -1.052 9.277 5.467 1.00 95.25 171 HIS A O 1
ATOM 1363 N N . TRP A 1 172 ? -1.623 10.572 7.190 1.00 97.44 172 TRP A N 1
ATOM 1364 C CA . TRP A 1 172 ? -2.454 9.538 7.818 1.00 97.44 172 TRP A CA 1
ATOM 1365 C C . TRP A 1 172 ? -3.616 9.070 6.926 1.00 97.44 172 TRP A C 1
ATOM 1367 O O . TRP A 1 172 ? -4.009 7.916 7.001 1.00 97.44 172 TRP A O 1
ATOM 1377 N N . LYS A 1 173 ? -4.154 9.921 6.043 1.00 98.19 173 LYS A N 1
ATOM 1378 C CA . LYS A 1 173 ? -5.159 9.480 5.062 1.00 98.19 173 LYS A CA 1
ATOM 1379 C C . LYS A 1 173 ? -4.491 8.742 3.902 1.00 98.19 173 LYS A C 1
ATOM 1381 O O . LYS A 1 173 ? -5.041 7.761 3.416 1.00 98.19 173 LYS A O 1
ATOM 1386 N N . GLN A 1 174 ? -3.311 9.204 3.478 1.00 97.12 174 GLN A N 1
ATOM 1387 C CA . GLN A 1 174 ? -2.556 8.581 2.387 1.00 97.12 174 GLN A CA 1
ATOM 1388 C C . GLN A 1 174 ? -2.132 7.145 2.713 1.00 97.12 174 GLN A C 1
ATOM 1390 O O . GLN A 1 174 ? -2.197 6.296 1.834 1.00 97.12 174 GLN A O 1
ATOM 1395 N N . GLU A 1 175 ? -1.774 6.867 3.964 1.00 97.06 175 GLU A N 1
ATOM 1396 C CA . GLU A 1 175 ? -1.385 5.525 4.416 1.00 97.06 175 GLU A CA 1
ATOM 1397 C C . GLU A 1 175 ? -2.554 4.738 5.019 1.00 97.06 175 GLU A C 1
ATOM 1399 O O . GLU A 1 175 ? -2.646 3.525 4.856 1.00 97.06 175 GLU A O 1
ATOM 1404 N N . GLY A 1 176 ? -3.495 5.416 5.681 1.00 98.12 176 GLY A N 1
ATOM 1405 C CA . GLY A 1 176 ? -4.569 4.753 6.418 1.00 98.12 176 GLY A CA 1
ATOM 1406 C C . GLY A 1 176 ? -5.533 3.970 5.533 1.00 98.12 176 GLY A C 1
ATOM 1407 O O . GLY A 1 176 ? -5.931 2.865 5.895 1.00 98.12 176 GLY A O 1
ATOM 1408 N N . PHE A 1 177 ? -5.886 4.494 4.353 1.00 98.25 177 PHE A N 1
ATOM 1409 C CA . PHE A 1 177 ? -6.728 3.747 3.416 1.00 98.25 177 PHE A CA 1
ATOM 1410 C C . PHE A 1 177 ? -6.044 2.471 2.892 1.00 98.25 177 PHE A C 1
ATOM 1412 O O . PHE A 1 177 ? -6.648 1.406 3.015 1.00 98.25 177 PHE A O 1
ATOM 1419 N N . PRO A 1 178 ? -4.819 2.524 2.333 1.00 97.88 178 PRO A N 1
ATOM 1420 C CA . PRO A 1 178 ? -4.043 1.331 1.995 1.00 97.88 178 PRO A CA 1
ATOM 1421 C C . PRO A 1 178 ? -3.937 0.306 3.120 1.00 97.88 178 PRO A C 1
ATOM 1423 O O . PRO A 1 178 ? -4.157 -0.881 2.880 1.00 97.88 178 PRO A O 1
ATOM 1426 N N . GLU A 1 179 ? -3.645 0.751 4.345 1.00 97.88 179 GLU A N 1
ATOM 1427 C CA . GLU A 1 179 ? -3.531 -0.143 5.499 1.00 97.88 179 GLU A CA 1
ATOM 1428 C C . GLU A 1 179 ? -4.867 -0.802 5.849 1.00 97.88 179 GLU A C 1
ATOM 1430 O O . GLU A 1 179 ? -4.911 -2.005 6.113 1.00 97.88 179 GLU A O 1
ATOM 1435 N N . TYR A 1 180 ? -5.977 -0.061 5.787 1.00 97.88 180 TYR A N 1
ATOM 1436 C CA . TYR A 1 180 ? -7.312 -0.639 5.935 1.00 97.88 180 TYR A CA 1
ATOM 1437 C C . TYR A 1 180 ? -7.589 -1.687 4.845 1.00 97.88 180 TYR A C 1
ATOM 1439 O O . TYR A 1 180 ? -7.952 -2.823 5.158 1.00 97.88 180 TYR A O 1
ATOM 1447 N N . ILE A 1 181 ? -7.368 -1.343 3.570 1.00 97.88 181 ILE A N 1
ATOM 1448 C CA . ILE A 1 181 ? -7.607 -2.231 2.418 1.00 97.88 181 ILE A CA 1
ATOM 1449 C C . ILE A 1 181 ? -6.800 -3.526 2.560 1.00 97.88 181 ILE A C 1
ATOM 1451 O O . ILE A 1 181 ? -7.338 -4.614 2.354 1.00 97.88 181 ILE A O 1
ATOM 1455 N N . ALA A 1 182 ? -5.529 -3.427 2.946 1.00 97.69 182 ALA A N 1
ATOM 1456 C CA . ALA A 1 182 ? -4.644 -4.578 3.058 1.00 97.69 182 ALA A CA 1
ATOM 1457 C C . ALA A 1 182 ? -5.039 -5.563 4.164 1.00 97.69 182 ALA A C 1
ATOM 1459 O O . ALA A 1 182 ? -4.798 -6.766 4.020 1.00 97.69 182 ALA A O 1
ATOM 1460 N N . ASN A 1 183 ? -5.658 -5.082 5.244 1.00 96.69 183 ASN A N 1
ATOM 1461 C CA . ASN A 1 183 ? -5.853 -5.878 6.454 1.00 96.69 183 ASN A CA 1
ATOM 1462 C C . ASN A 1 183 ? -7.302 -6.285 6.723 1.00 96.69 183 ASN A C 1
ATOM 1464 O O . ASN A 1 183 ? -7.521 -7.295 7.395 1.00 96.69 183 ASN A O 1
ATOM 1468 N N . ILE A 1 184 ? -8.294 -5.552 6.206 1.00 94.62 184 ILE A N 1
ATOM 1469 C CA . ILE A 1 184 ? -9.684 -5.696 6.663 1.00 94.62 184 ILE A CA 1
ATOM 1470 C C . ILE A 1 184 ? -10.252 -7.109 6.476 1.00 94.62 184 ILE A C 1
ATOM 1472 O O . ILE A 1 184 ? -10.995 -7.590 7.331 1.00 94.62 184 ILE A O 1
ATOM 1476 N N . SER A 1 185 ? -9.866 -7.819 5.409 1.00 93.56 185 SER A N 1
ATOM 1477 C CA . SER A 1 185 ? -10.287 -9.212 5.201 1.00 93.56 185 SER A CA 1
ATOM 1478 C C . SER A 1 185 ? -9.807 -10.135 6.315 1.00 93.56 185 SER A C 1
ATOM 1480 O O . SER A 1 185 ? -10.560 -10.995 6.769 1.00 93.56 185 SER A O 1
ATOM 1482 N N . LEU A 1 186 ? -8.549 -9.981 6.734 1.00 94.50 186 LEU A N 1
ATOM 1483 C CA . LEU A 1 186 ? -7.972 -10.823 7.772 1.00 94.50 186 LEU A CA 1
ATOM 1484 C C . LEU A 1 186 ? -8.544 -10.468 9.139 1.00 94.50 186 LEU A C 1
ATOM 1486 O O . LEU A 1 186 ? -8.917 -11.365 9.884 1.00 94.50 186 LEU A O 1
ATOM 1490 N N . ILE A 1 187 ? -8.681 -9.171 9.429 1.00 94.25 187 ILE A N 1
ATOM 1491 C CA . ILE A 1 187 ? -9.268 -8.679 10.680 1.00 94.25 187 ILE A CA 1
ATOM 1492 C C . ILE A 1 187 ? -10.687 -9.233 10.852 1.00 94.25 187 ILE A C 1
ATOM 1494 O O . ILE A 1 187 ? -11.019 -9.762 11.907 1.00 94.25 187 ILE A O 1
ATOM 1498 N N . ARG A 1 188 ? -11.518 -9.191 9.803 1.00 91.31 188 ARG A N 1
ATOM 1499 C CA . ARG A 1 188 ? -12.887 -9.741 9.842 1.00 91.31 188 ARG A CA 1
ATOM 1500 C C . ARG A 1 188 ? -12.928 -11.267 9.976 1.00 91.31 188 ARG A C 1
ATOM 1502 O O . ARG A 1 188 ? -13.928 -11.802 10.449 1.00 91.31 188 ARG A O 1
ATOM 1509 N N . GLY A 1 189 ? -11.875 -11.959 9.543 1.00 91.56 189 GLY A N 1
ATOM 1510 C CA . GLY A 1 189 ? -11.725 -13.408 9.683 1.00 91.56 189 GLY A CA 1
ATOM 1511 C C . GLY A 1 189 ? -11.143 -13.851 11.029 1.00 91.56 189 GLY A C 1
ATOM 1512 O O . GLY A 1 189 ? -11.276 -15.021 11.385 1.00 91.56 189 GLY A O 1
ATOM 1513 N N . ASP A 1 190 ? -10.520 -12.944 11.783 1.00 93.12 190 ASP A N 1
ATOM 1514 C CA . ASP A 1 190 ? -9.902 -13.229 13.076 1.00 93.12 190 ASP A CA 1
ATOM 1515 C C . ASP A 1 190 ? -10.822 -12.804 14.229 1.00 93.12 190 ASP A C 1
ATOM 1517 O O . ASP A 1 190 ? -10.896 -11.637 14.610 1.00 93.12 190 ASP A O 1
ATOM 1521 N N . SER A 1 191 ? -11.483 -13.783 14.855 1.00 89.31 191 SER A N 1
ATOM 1522 C CA . SER A 1 191 ? -12.362 -13.557 16.011 1.00 89.31 191 SER A CA 1
ATOM 1523 C C . SER A 1 191 ? -11.655 -12.973 17.241 1.00 89.31 191 SER A C 1
ATOM 1525 O O . SER A 1 191 ? -12.323 -12.614 18.208 1.00 89.31 191 SER A O 1
ATOM 1527 N N . THR A 1 192 ? -10.322 -12.928 17.239 1.00 88.81 192 THR A N 1
ATOM 1528 C CA . THR A 1 192 ? -9.496 -12.378 18.322 1.00 88.81 192 THR A CA 1
ATOM 1529 C C . THR A 1 192 ? -8.962 -10.974 18.023 1.00 88.81 192 THR A C 1
ATOM 1531 O O . THR A 1 192 ? -8.373 -10.356 18.902 1.00 88.81 192 THR A O 1
ATOM 1534 N N . ALA A 1 193 ? -9.177 -10.442 16.814 1.00 90.50 193 ALA A N 1
ATOM 1535 C CA . ALA A 1 193 ? -8.628 -9.158 16.373 1.00 90.50 193 ALA A CA 1
ATOM 1536 C C . ALA A 1 193 ? -9.627 -7.997 16.518 1.00 90.50 193 ALA A C 1
ATOM 1538 O O . ALA A 1 193 ? -9.994 -7.346 15.533 1.00 90.50 193 ALA A O 1
ATOM 1539 N N . SER A 1 194 ? -10.061 -7.691 17.743 1.00 93.44 194 SER A N 1
ATOM 1540 C CA . SER A 1 194 ? -10.948 -6.541 17.949 1.00 93.44 194 SER A CA 1
ATOM 1541 C C . SER A 1 194 ? -10.218 -5.204 17.734 1.00 93.44 194 SER A C 1
ATOM 1543 O O . SER A 1 194 ? -8.995 -5.103 17.868 1.00 93.44 194 SER A O 1
ATOM 1545 N N . LEU A 1 195 ? -10.967 -4.153 17.378 1.00 95.06 195 LEU A N 1
ATOM 1546 C CA . LEU A 1 195 ? -10.413 -2.801 17.258 1.00 95.06 195 LEU A CA 1
ATOM 1547 C C . LEU A 1 195 ? -9.788 -2.311 18.589 1.00 95.06 195 LEU A C 1
ATOM 1549 O O . LEU A 1 195 ? -8.663 -1.812 18.540 1.00 95.06 195 LEU A O 1
ATOM 1553 N N . PRO A 1 196 ? -10.411 -2.516 19.774 1.00 95.19 196 PRO A N 1
ATOM 1554 C CA . PRO A 1 196 ? -9.765 -2.231 21.059 1.00 95.19 196 PRO A CA 1
ATOM 1555 C C . PRO A 1 196 ? -8.444 -2.982 21.285 1.00 95.19 196 PRO A C 1
ATOM 1557 O O . PRO A 1 196 ? -7.461 -2.354 21.673 1.00 95.19 196 PRO A O 1
ATOM 1560 N N . ASP A 1 197 ? -8.370 -4.281 20.971 1.00 93.50 197 ASP A N 1
ATOM 1561 C CA . ASP A 1 197 ? -7.131 -5.062 21.145 1.00 93.50 197 ASP A CA 1
ATOM 1562 C C . ASP A 1 197 ? -5.992 -4.509 20.279 1.00 93.50 197 ASP A C 1
ATOM 1564 O O . ASP A 1 197 ? -4.840 -4.403 20.705 1.00 93.50 197 ASP A O 1
ATOM 1568 N N . ARG A 1 198 ? -6.311 -4.084 19.054 1.00 94.88 198 ARG A N 1
ATOM 1569 C CA . ARG A 1 198 ? -5.328 -3.472 18.155 1.00 94.88 198 ARG A CA 1
ATOM 1570 C C . ARG A 1 198 ? -4.939 -2.056 18.573 1.00 94.88 198 ARG A C 1
ATOM 1572 O O . ARG A 1 198 ? -3.783 -1.685 18.383 1.00 94.88 198 ARG A O 1
ATOM 1579 N N . VAL A 1 199 ? -5.829 -1.296 19.209 1.00 95.81 199 VAL A N 1
ATOM 1580 C CA . VAL A 1 199 ? -5.471 -0.036 19.885 1.00 95.81 199 VAL A CA 1
ATOM 1581 C C . VAL A 1 199 ? -4.546 -0.295 21.082 1.00 95.81 199 VAL A C 1
ATOM 1583 O O . VAL A 1 199 ? -3.614 0.477 21.309 1.00 95.81 199 VAL A O 1
ATOM 1586 N N . ALA A 1 200 ? -4.726 -1.393 21.820 1.00 93.56 200 ALA A N 1
ATOM 1587 C CA . ALA A 1 200 ? -3.795 -1.774 22.881 1.00 93.56 200 ALA A CA 1
ATOM 1588 C C . ALA A 1 200 ? -2.390 -2.067 22.320 1.00 93.56 200 ALA A C 1
ATOM 1590 O O . ALA A 1 200 ? -1.408 -1.572 22.870 1.00 93.56 200 ALA A O 1
ATOM 1591 N N . ILE A 1 201 ? -2.290 -2.752 21.171 1.00 92.50 201 ILE A N 1
ATOM 1592 C CA . ILE A 1 201 ? -1.018 -2.938 20.440 1.00 92.50 201 ILE A CA 1
ATOM 1593 C C . ILE A 1 201 ? -0.395 -1.589 20.057 1.00 92.50 201 ILE A C 1
ATOM 1595 O O . ILE A 1 201 ? 0.802 -1.388 20.257 1.00 92.50 201 ILE A O 1
ATOM 1599 N N . LEU A 1 202 ? -1.187 -0.641 19.537 1.00 92.62 202 LEU A N 1
ATOM 1600 C CA . LEU A 1 202 ? -0.699 0.707 19.212 1.00 92.62 202 LEU A CA 1
ATOM 1601 C C . LEU A 1 202 ? -0.074 1.391 20.439 1.00 92.62 202 LEU A C 1
ATOM 1603 O O . LEU A 1 202 ? 0.896 2.131 20.290 1.00 92.62 202 LEU A O 1
ATOM 1607 N N . ASN A 1 203 ? -0.606 1.147 21.636 1.00 91.19 203 ASN A N 1
ATOM 1608 C CA . ASN A 1 203 ? -0.157 1.767 22.882 1.00 91.19 203 ASN A CA 1
ATOM 1609 C C . ASN A 1 203 ? 0.954 0.995 23.615 1.00 91.19 203 ASN A C 1
ATOM 1611 O O . ASN A 1 203 ? 1.540 1.535 24.554 1.00 91.19 203 ASN A O 1
ATOM 1615 N N . ASP A 1 204 ? 1.287 -0.222 23.185 1.00 90.38 204 ASP A N 1
ATOM 1616 C CA . ASP A 1 204 ? 2.353 -1.022 23.784 1.00 90.38 204 ASP A CA 1
ATOM 1617 C C . ASP A 1 204 ? 3.721 -0.689 23.169 1.00 90.38 204 ASP A C 1
ATOM 1619 O O . ASP A 1 204 ? 4.142 -1.229 22.145 1.00 90.38 204 ASP A O 1
ATOM 1623 N N . ASP A 1 205 ? 4.459 0.197 23.838 1.00 87.50 205 ASP A N 1
ATOM 1624 C CA . ASP A 1 205 ? 5.808 0.606 23.435 1.00 87.50 205 ASP A CA 1
ATOM 1625 C C . ASP A 1 205 ? 6.808 -0.563 23.316 1.00 87.50 205 ASP A C 1
ATOM 1627 O O . ASP A 1 205 ? 7.813 -0.425 22.611 1.00 87.50 205 ASP A O 1
ATOM 1631 N N . SER A 1 206 ? 6.572 -1.700 23.981 1.00 87.75 206 SER A N 1
ATOM 1632 C CA . SER A 1 206 ? 7.466 -2.862 23.901 1.00 87.75 206 SER A CA 1
ATOM 1633 C C . SER A 1 206 ? 7.396 -3.562 22.540 1.00 87.75 206 SER A C 1
ATOM 1635 O O . SER A 1 206 ? 8.416 -4.070 22.073 1.00 87.75 206 SER A O 1
ATOM 1637 N N . ILE A 1 207 ? 6.240 -3.505 21.867 1.00 85.50 207 ILE A N 1
ATOM 1638 C CA . ILE A 1 207 ? 6.020 -4.081 20.531 1.00 85.50 207 ILE A CA 1
ATOM 1639 C C . ILE A 1 207 ? 6.759 -3.269 19.463 1.00 85.50 207 ILE A C 1
ATOM 1641 O O . ILE A 1 207 ? 7.400 -3.825 18.572 1.00 85.50 207 ILE A O 1
ATOM 1645 N N . TRP A 1 208 ? 6.715 -1.941 19.570 1.00 83.62 208 TRP A N 1
ATOM 1646 C CA . TRP A 1 208 ? 7.342 -1.033 18.600 1.00 83.62 208 TRP A CA 1
ATOM 1647 C C . TRP A 1 208 ? 8.847 -0.840 18.846 1.00 83.62 208 TRP A C 1
ATOM 1649 O O . TRP A 1 208 ? 9.587 -0.371 17.971 1.00 83.62 208 TRP A O 1
ATOM 1659 N N . GLY A 1 209 ? 9.317 -1.188 20.047 1.00 73.06 209 GLY A N 1
ATOM 1660 C CA . GLY A 1 209 ? 10.703 -1.033 20.468 1.00 73.06 209 GLY A CA 1
ATOM 1661 C C . GLY A 1 209 ? 11.227 0.399 20.277 1.00 73.06 209 GLY A C 1
ATOM 1662 O O . GLY A 1 209 ? 10.551 1.398 20.512 1.00 73.06 209 GLY A O 1
ATOM 1663 N N . TRP A 1 210 ? 12.475 0.508 19.824 1.00 57.25 210 TRP A N 1
ATOM 1664 C CA . TRP A 1 210 ? 13.172 1.765 19.518 1.00 57.25 210 TRP A CA 1
ATOM 1665 C C . TRP A 1 210 ? 12.702 2.463 18.225 1.00 57.25 210 TRP A C 1
ATOM 1667 O O . TRP A 1 210 ? 13.136 3.580 17.946 1.00 57.25 210 TRP A O 1
ATOM 1677 N N . LYS A 1 211 ? 11.814 1.846 17.434 1.00 58.69 211 LYS A N 1
ATOM 1678 C CA . LYS A 1 211 ? 11.399 2.320 16.102 1.00 58.69 211 LYS A CA 1
ATOM 1679 C C . LYS A 1 211 ? 10.035 3.016 16.127 1.00 58.69 211 LYS A C 1
ATOM 1681 O O . LYS A 1 211 ? 9.161 2.746 15.315 1.00 58.69 211 LYS A O 1
ATOM 1686 N N . ARG A 1 212 ? 9.875 3.989 17.027 1.00 56.06 212 ARG A N 1
ATOM 1687 C CA . ARG A 1 212 ? 8.645 4.796 17.206 1.00 56.06 212 ARG A CA 1
ATOM 1688 C C . ARG A 1 212 ? 8.270 5.714 16.027 1.00 56.06 212 ARG A C 1
ATOM 1690 O O . ARG A 1 212 ? 7.480 6.629 16.210 1.00 56.06 212 ARG A O 1
ATOM 1697 N N . GLY A 1 213 ? 8.888 5.551 14.862 1.00 74.38 213 GLY A N 1
ATOM 1698 C CA . GLY A 1 213 ? 8.767 6.502 13.763 1.00 74.38 213 GLY A CA 1
ATOM 1699 C C . GLY A 1 213 ? 7.586 6.185 12.860 1.00 74.38 213 GLY A C 1
ATOM 1700 O O . GLY A 1 213 ? 6.440 6.432 13.202 1.00 74.38 213 GLY A O 1
ATOM 1701 N N . TRP A 1 214 ? 7.888 5.648 11.684 1.00 78.31 214 TRP A N 1
ATOM 1702 C CA . TRP A 1 214 ? 6.929 5.545 10.589 1.00 78.31 214 TRP A CA 1
ATOM 1703 C C . TRP A 1 214 ? 5.978 4.354 10.717 1.00 78.31 214 TRP A C 1
ATOM 1705 O O . TRP A 1 214 ? 4.785 4.522 10.513 1.00 78.31 214 TRP A O 1
ATOM 1715 N N . ASP A 1 215 ? 6.450 3.186 11.150 1.00 82.44 215 ASP A N 1
ATOM 1716 C CA . ASP A 1 215 ? 5.623 1.968 11.162 1.00 82.44 215 ASP A CA 1
ATOM 1717 C C . ASP A 1 215 ? 4.412 2.091 12.108 1.00 82.44 215 ASP A C 1
ATOM 1719 O O . ASP A 1 215 ? 3.284 1.756 11.747 1.00 82.44 215 ASP A O 1
ATOM 1723 N N . ARG A 1 216 ? 4.625 2.669 13.300 1.00 89.75 216 ARG A N 1
ATOM 1724 C CA . ARG A 1 216 ? 3.549 2.953 14.264 1.00 89.75 216 ARG A CA 1
ATOM 1725 C C . ARG A 1 216 ? 2.540 3.966 13.715 1.00 89.75 216 ARG A C 1
ATOM 1727 O O . ARG A 1 216 ? 1.350 3.823 13.967 1.00 89.75 216 ARG A O 1
ATOM 1734 N N . ILE A 1 217 ? 3.005 4.958 12.950 1.00 90.94 217 ILE A N 1
ATOM 1735 C CA . ILE A 1 217 ? 2.143 5.972 12.321 1.00 90.94 217 ILE A CA 1
ATOM 1736 C C . ILE A 1 217 ? 1.250 5.339 11.250 1.00 90.94 217 ILE A C 1
ATOM 1738 O O . ILE A 1 217 ? 0.078 5.691 11.167 1.00 90.94 217 ILE A O 1
ATOM 1742 N N . HIS A 1 218 ? 1.770 4.405 10.449 1.00 92.69 218 HIS A N 1
ATOM 1743 C CA . HIS A 1 218 ? 0.969 3.697 9.440 1.00 92.69 218 HIS A CA 1
ATOM 1744 C C . HIS A 1 218 ? -0.078 2.804 10.110 1.00 92.69 218 HIS A C 1
ATOM 1746 O O . HIS A 1 218 ? -1.245 2.810 9.726 1.00 92.69 218 HIS A O 1
ATOM 1752 N N . TYR A 1 219 ? 0.318 2.101 11.173 1.00 95.12 219 TYR A N 1
ATOM 1753 C CA . TYR A 1 219 ? -0.607 1.286 11.949 1.00 95.12 219 TYR A CA 1
ATOM 1754 C C . TYR A 1 219 ? -1.727 2.128 12.575 1.00 95.12 219 TYR A C 1
ATOM 1756 O O . TYR A 1 219 ? -2.900 1.807 12.405 1.00 95.12 219 TYR A O 1
ATOM 1764 N N . GLU A 1 220 ? -1.389 3.248 13.225 1.00 96.56 220 GLU A N 1
ATOM 1765 C CA . GLU A 1 220 ? -2.375 4.211 13.729 1.00 96.56 220 GLU A CA 1
ATOM 1766 C C . GLU A 1 220 ? -3.302 4.695 12.609 1.00 96.56 220 GLU A C 1
ATOM 1768 O O . GLU A 1 220 ? -4.519 4.630 12.751 1.00 96.56 220 GLU A O 1
ATOM 1773 N N . ALA A 1 221 ? -2.744 5.113 11.472 1.00 97.81 221 ALA A N 1
ATOM 1774 C CA . ALA A 1 221 ? -3.506 5.587 10.324 1.00 97.81 221 ALA A CA 1
ATOM 1775 C C . ALA A 1 221 ? -4.547 4.562 9.834 1.00 97.81 221 ALA A C 1
ATOM 1777 O O . ALA A 1 221 ? -5.693 4.938 9.570 1.00 97.81 221 ALA A O 1
ATOM 1778 N N . GLY A 1 222 ? -4.178 3.279 9.765 1.00 97.81 222 GLY A N 1
ATOM 1779 C CA . GLY A 1 222 ? -5.102 2.191 9.436 1.00 97.81 222 GLY A CA 1
ATOM 1780 C C . GLY A 1 222 ? -6.246 2.061 10.446 1.00 97.81 222 GLY A C 1
ATOM 1781 O O . GLY A 1 222 ? -7.405 1.953 10.043 1.00 97.81 222 GLY A O 1
ATOM 1782 N N . LEU A 1 223 ? -5.951 2.157 11.749 1.00 98.00 223 LEU A N 1
ATOM 1783 C CA . LEU A 1 223 ? -6.971 2.129 12.809 1.00 98.00 223 LEU A CA 1
ATOM 1784 C C . LEU A 1 223 ? -7.941 3.312 12.717 1.00 98.00 223 LEU A C 1
ATOM 1786 O O . LEU A 1 223 ? -9.141 3.138 12.928 1.00 98.00 223 LEU A O 1
ATOM 1790 N N . LEU A 1 224 ? -7.443 4.508 12.389 1.00 98.69 224 LEU A N 1
ATOM 1791 C CA . LEU A 1 224 ? -8.288 5.694 12.228 1.00 98.69 224 LEU A CA 1
ATOM 1792 C C . LEU A 1 224 ? -9.252 5.536 11.050 1.00 98.69 224 LEU A C 1
ATOM 1794 O O . LEU A 1 224 ? -10.440 5.820 11.193 1.00 98.69 224 LEU A O 1
ATOM 1798 N N . VAL A 1 225 ? -8.766 5.064 9.899 1.00 98.38 225 VAL A N 1
ATOM 1799 C CA . VAL A 1 225 ? -9.629 4.826 8.732 1.00 98.38 225 VAL A CA 1
ATOM 1800 C C . VAL A 1 225 ? -10.641 3.719 9.010 1.00 98.38 225 VAL A C 1
ATOM 1802 O O . VAL A 1 225 ? -11.815 3.889 8.685 1.00 98.38 225 VAL A O 1
ATOM 1805 N N . GLU A 1 226 ? -10.235 2.634 9.670 1.00 97.81 226 GLU A N 1
ATOM 1806 C CA . GLU A 1 226 ? -11.165 1.580 10.078 1.00 97.81 226 GLU A CA 1
ATOM 1807 C C . GLU A 1 226 ? -12.266 2.112 10.997 1.00 97.81 226 GLU A C 1
ATOM 1809 O O . GLU A 1 226 ? -13.443 1.848 10.764 1.00 97.81 226 GLU A O 1
ATOM 1814 N N . PHE A 1 227 ? -11.908 2.896 12.014 1.00 98.50 227 PHE A N 1
ATOM 1815 C CA . PHE A 1 227 ? -12.880 3.502 12.918 1.00 98.50 227 PHE A CA 1
ATOM 1816 C C . PHE A 1 227 ? -13.879 4.388 12.163 1.00 98.50 227 PHE A C 1
ATOM 1818 O O . PHE A 1 227 ? -15.090 4.302 12.380 1.00 98.50 227 PHE A O 1
ATOM 1825 N N . LEU A 1 228 ? -13.398 5.220 11.240 1.00 98.62 228 LEU A N 1
ATOM 1826 C CA . LEU A 1 228 ? -14.264 6.098 10.460 1.00 98.62 228 LEU A CA 1
ATOM 1827 C C . LEU A 1 228 ? -15.207 5.308 9.539 1.00 98.62 228 LEU A C 1
ATOM 1829 O O . LEU A 1 228 ? -16.401 5.604 9.494 1.00 98.62 228 LEU A O 1
ATOM 1833 N N . LEU A 1 229 ? -14.709 4.284 8.847 1.00 97.56 229 LEU A N 1
ATOM 1834 C CA . LEU A 1 229 ? -15.515 3.473 7.932 1.00 97.56 229 LEU A CA 1
ATOM 1835 C C . LEU A 1 229 ? -16.483 2.550 8.683 1.00 97.56 229 LEU A C 1
ATOM 1837 O O . LEU A 1 229 ? -17.696 2.631 8.496 1.00 97.56 229 LEU A O 1
ATOM 1841 N N . ASP A 1 230 ? -15.962 1.690 9.554 1.00 96.12 230 ASP A N 1
ATOM 1842 C CA . ASP A 1 230 ? -16.706 0.550 10.094 1.00 96.12 230 ASP A CA 1
ATOM 1843 C C . ASP A 1 230 ? -17.495 0.914 11.364 1.00 96.12 230 ASP A C 1
ATOM 1845 O O . ASP A 1 230 ? -18.525 0.299 11.647 1.00 96.12 230 ASP A O 1
ATOM 1849 N N . VAL A 1 231 ? -17.056 1.924 12.128 1.00 97.00 231 VAL A N 1
ATOM 1850 C CA . VAL A 1 231 ? -17.745 2.356 13.359 1.00 97.00 231 VAL A CA 1
ATOM 1851 C C . VAL A 1 231 ? -18.588 3.605 13.132 1.00 97.00 231 VAL A C 1
ATOM 1853 O O . VAL A 1 231 ? -19.733 3.665 13.587 1.00 97.00 231 VAL A O 1
ATOM 1856 N N . LYS A 1 232 ? -18.037 4.620 12.461 1.00 98.06 232 LYS A N 1
ATOM 1857 C CA . LYS A 1 232 ? -18.735 5.894 12.227 1.00 98.06 232 LYS A CA 1
ATOM 1858 C C . LYS A 1 232 ? -19.585 5.882 10.953 1.00 98.06 232 LYS A C 1
ATOM 1860 O O . LYS A 1 232 ? -20.462 6.735 10.833 1.00 98.06 232 LYS A O 1
ATOM 1865 N N . GLY A 1 233 ? -19.365 4.931 10.041 1.00 97.44 233 GLY A N 1
ATOM 1866 C CA . GLY A 1 233 ? -20.123 4.807 8.794 1.00 97.44 233 GLY A CA 1
ATOM 1867 C C . GLY A 1 233 ? -19.808 5.897 7.770 1.00 97.44 233 GLY A C 1
ATOM 1868 O O . GLY A 1 233 ? -20.680 6.249 6.978 1.00 97.44 233 GLY A O 1
ATOM 1869 N N . TYR A 1 234 ? -18.609 6.481 7.820 1.00 98.12 234 TYR A N 1
ATOM 1870 C CA . TYR A 1 234 ? -18.205 7.548 6.906 1.00 98.12 234 TYR A CA 1
ATOM 1871 C C . TYR A 1 234 ? -17.953 6.998 5.501 1.00 98.12 234 TYR A C 1
ATOM 1873 O O . TYR A 1 234 ? -17.536 5.854 5.324 1.00 98.12 234 TYR A O 1
ATOM 1881 N N . THR A 1 235 ? -18.175 7.835 4.494 1.00 97.12 235 THR A N 1
ATOM 1882 C CA . THR A 1 235 ? -17.756 7.579 3.110 1.00 97.12 235 THR A CA 1
ATOM 1883 C C . THR A 1 235 ? -16.306 8.020 2.878 1.00 97.12 235 THR A C 1
ATOM 1885 O O . THR A 1 235 ? -15.702 8.687 3.724 1.00 97.12 235 THR A O 1
ATOM 1888 N N . VAL A 1 236 ? -15.724 7.685 1.719 1.00 97.00 236 VAL A N 1
ATOM 1889 C CA . VAL A 1 236 ? -14.394 8.202 1.339 1.00 97.00 236 VAL A CA 1
ATOM 1890 C C . VAL A 1 236 ? -14.417 9.723 1.303 1.00 97.00 236 VAL A C 1
ATOM 1892 O O . VAL A 1 236 ? -13.504 10.358 1.825 1.00 97.00 236 VAL A O 1
ATOM 1895 N N . GLU A 1 237 ? -15.475 10.296 0.733 1.00 96.00 237 GLU A N 1
ATOM 1896 C CA . GLU A 1 237 ? -15.697 11.733 0.602 1.00 96.00 237 GLU A CA 1
ATOM 1897 C C . GLU A 1 237 ? -15.727 12.426 1.969 1.00 96.00 237 GLU A C 1
ATOM 1899 O O . GLU A 1 237 ? -15.099 13.474 2.143 1.00 96.00 237 GLU A O 1
ATOM 1904 N N . ASP A 1 238 ? -16.384 11.811 2.956 1.00 97.50 238 ASP A N 1
ATOM 1905 C CA . ASP A 1 238 ? -16.405 12.321 4.330 1.00 97.50 238 ASP A CA 1
ATOM 1906 C C . ASP A 1 238 ? -15.003 12.295 4.950 1.00 97.50 238 ASP A C 1
ATOM 1908 O O . ASP A 1 238 ? -14.566 13.276 5.553 1.00 97.50 238 ASP A O 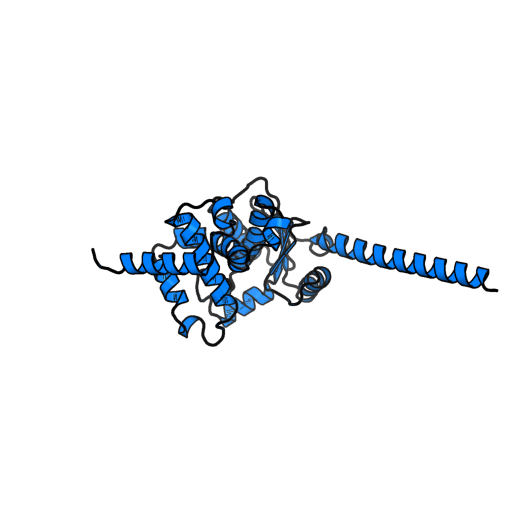1
ATOM 1912 N N . ILE A 1 239 ? -14.266 11.190 4.782 1.00 97.88 239 ILE A N 1
ATOM 1913 C CA . ILE A 1 239 ? -12.927 11.023 5.364 1.00 97.88 239 ILE A CA 1
ATOM 1914 C C . ILE A 1 239 ? -11.929 11.996 4.737 1.00 97.88 239 ILE A C 1
ATOM 1916 O O . ILE A 1 239 ? -11.087 12.540 5.452 1.00 97.88 239 ILE A O 1
ATOM 1920 N N . VAL A 1 240 ? -11.981 12.246 3.424 1.00 96.69 240 VAL A N 1
ATOM 1921 C CA . VAL A 1 240 ? -11.018 13.145 2.762 1.00 96.69 240 VAL A CA 1
ATOM 1922 C C . VAL A 1 240 ? -11.217 14.614 3.125 1.00 96.69 240 VAL A C 1
ATOM 1924 O O . VAL A 1 240 ? -10.251 15.370 3.032 1.00 96.69 240 VAL A O 1
ATOM 1927 N N . ALA A 1 241 ? -12.392 15.009 3.624 1.00 96.12 241 ALA A N 1
ATOM 1928 C CA . ALA A 1 241 ? -12.681 16.385 4.020 1.00 96.12 241 ALA A CA 1
ATOM 1929 C C . ALA A 1 241 ? -11.699 16.935 5.076 1.00 96.12 241 ALA A C 1
ATOM 1931 O O . ALA A 1 241 ? -11.307 16.239 6.018 1.00 96.12 241 ALA A O 1
ATOM 1932 N N . ASP A 1 242 ? -11.340 18.217 4.955 1.00 94.06 242 ASP A N 1
ATOM 1933 C CA . ASP A 1 242 ? -10.392 18.900 5.855 1.00 94.06 242 ASP A CA 1
ATOM 1934 C C . ASP A 1 242 ? -10.864 18.942 7.316 1.00 94.06 242 ASP A C 1
ATOM 1936 O O . ASP A 1 242 ? -10.053 19.016 8.237 1.00 94.06 242 ASP A O 1
ATOM 1940 N N . SER A 1 243 ? -12.178 18.868 7.542 1.00 96.19 243 SER A N 1
ATOM 1941 C CA . SER A 1 243 ? -12.774 18.827 8.880 1.00 96.19 243 SER A CA 1
ATOM 1942 C C . SER A 1 243 ? -12.494 17.527 9.639 1.00 96.19 243 SER A C 1
ATOM 1944 O O . SER A 1 243 ? -12.644 17.503 10.859 1.00 96.19 243 SER A O 1
ATOM 1946 N N . VAL A 1 244 ? -12.103 16.451 8.948 1.00 97.50 244 VAL A N 1
ATOM 1947 C CA . VAL A 1 244 ? -11.726 15.174 9.567 1.00 97.50 244 VAL A CA 1
ATOM 1948 C C . VAL A 1 244 ? -10.211 15.144 9.745 1.00 97.50 244 VAL A C 1
ATOM 1950 O O . VAL A 1 244 ? -9.457 15.037 8.770 1.00 97.50 244 VAL A O 1
ATOM 1953 N N . THR A 1 245 ? -9.758 15.245 10.997 1.00 98.06 245 THR A N 1
ATOM 1954 C CA . THR A 1 245 ? -8.336 15.290 11.367 1.00 98.06 245 THR A CA 1
ATOM 1955 C C . THR A 1 245 ? -7.927 14.031 12.128 1.00 98.06 245 THR A C 1
ATOM 1957 O O . THR A 1 245 ? -8.768 13.341 12.706 1.00 98.06 245 THR A O 1
ATOM 1960 N N . SER A 1 246 ? -6.629 13.712 12.135 1.00 97.69 246 SER A N 1
ATOM 1961 C CA . SER A 1 246 ? -6.124 12.552 12.879 1.00 97.69 246 SER A CA 1
ATOM 1962 C C . SER A 1 246 ? -6.329 12.708 14.384 1.00 97.69 246 SER A C 1
ATOM 1964 O O . SER A 1 246 ? -6.741 11.761 15.037 1.00 97.69 246 SER A O 1
ATOM 1966 N N . GLU A 1 247 ? -6.099 13.905 14.929 1.00 97.38 247 GLU A N 1
ATOM 1967 C CA . GLU A 1 247 ? -6.212 14.189 16.365 1.00 97.38 247 GLU A CA 1
ATOM 1968 C C . GLU A 1 247 ? -7.638 13.986 16.894 1.00 97.38 247 GLU A C 1
ATOM 1970 O O . GLU A 1 247 ? -7.838 13.292 17.896 1.00 97.38 247 GLU A O 1
ATOM 1975 N N . THR A 1 248 ? -8.642 14.553 16.212 1.00 97.75 248 THR A N 1
ATOM 1976 C CA . THR A 1 248 ? -10.042 14.383 16.624 1.00 97.75 248 THR A CA 1
ATOM 1977 C C . THR A 1 248 ? -10.484 12.935 16.456 1.00 97.75 248 THR A C 1
ATOM 1979 O O . THR A 1 248 ? -11.083 12.376 17.372 1.00 97.75 248 THR A O 1
ATOM 1982 N N . THR A 1 249 ? -10.112 12.293 15.344 1.00 98.56 249 THR A N 1
ATOM 1983 C CA . THR A 1 249 ? -10.440 10.883 15.083 1.00 98.56 249 THR A CA 1
ATOM 1984 C C . THR A 1 249 ? -9.817 9.954 16.125 1.00 98.56 249 THR A C 1
ATOM 1986 O O . THR A 1 249 ? -10.500 9.072 16.639 1.00 98.56 249 THR A O 1
ATOM 1989 N N . LEU A 1 250 ? -8.548 10.167 16.490 1.00 98.06 250 LEU A N 1
ATOM 1990 C CA . LEU A 1 250 ? -7.859 9.372 17.506 1.00 98.06 250 LEU A CA 1
ATOM 1991 C C . LEU A 1 250 ? -8.507 9.557 18.880 1.00 98.06 250 LEU A C 1
ATOM 1993 O O . LEU A 1 250 ? -8.735 8.581 19.588 1.00 98.06 250 LEU A O 1
ATOM 1997 N N . THR A 1 251 ? -8.854 10.793 19.243 1.00 98.06 251 THR A N 1
ATOM 1998 C CA . THR A 1 251 ? -9.534 11.086 20.515 1.00 98.06 251 THR A CA 1
ATOM 1999 C C . THR A 1 251 ? -10.882 10.367 20.599 1.00 98.06 251 THR A C 1
ATOM 2001 O O . THR A 1 251 ? -11.189 9.741 21.613 1.00 98.06 251 THR A O 1
ATOM 2004 N N . GLU A 1 252 ? -11.670 10.408 19.522 1.00 98.31 252 GLU A N 1
ATOM 2005 C CA . GLU A 1 252 ? -12.951 9.703 19.443 1.00 98.31 252 GLU A CA 1
ATOM 2006 C C . GLU A 1 252 ? -12.788 8.177 19.489 1.00 98.31 252 GLU A C 1
ATOM 2008 O O . GLU A 1 252 ? -13.555 7.511 20.187 1.00 98.31 252 GLU A O 1
ATOM 2013 N N . LEU A 1 253 ? -11.788 7.623 18.795 1.00 98.19 253 LEU A N 1
ATOM 2014 C CA . LEU A 1 253 ? -11.469 6.193 18.823 1.00 98.19 253 LEU A CA 1
ATOM 2015 C C . LEU A 1 253 ? -11.107 5.729 20.240 1.00 98.19 253 LEU A C 1
ATOM 2017 O O . LEU A 1 253 ? -11.657 4.741 20.727 1.00 98.19 253 LEU A O 1
ATOM 2021 N N . LEU A 1 254 ? -10.215 6.449 20.923 1.00 97.06 254 LEU A N 1
ATOM 2022 C CA . LEU A 1 254 ? -9.788 6.098 22.279 1.00 97.06 254 LEU A CA 1
ATOM 2023 C C . LEU A 1 254 ? -10.956 6.147 23.270 1.00 97.06 254 LEU A C 1
ATOM 2025 O O . LEU A 1 254 ? -11.111 5.234 24.083 1.00 97.06 254 LEU A O 1
ATOM 2029 N N . GLU A 1 255 ? -11.815 7.164 23.176 1.00 96.88 255 GLU A N 1
ATOM 2030 C CA . GLU A 1 255 ? -13.017 7.248 24.011 1.00 96.88 255 GLU A CA 1
ATOM 2031 C C . GLU A 1 255 ? -14.004 6.112 23.703 1.00 96.88 255 GLU A C 1
ATOM 2033 O O . GLU A 1 255 ? -14.566 5.498 24.615 1.00 96.88 255 GLU A O 1
ATOM 2038 N N . TRP A 1 256 ? -14.183 5.773 22.425 1.00 97.00 256 TRP A N 1
ATOM 2039 C CA . TRP A 1 256 ? -15.036 4.665 22.001 1.00 97.00 256 TRP A CA 1
ATOM 2040 C 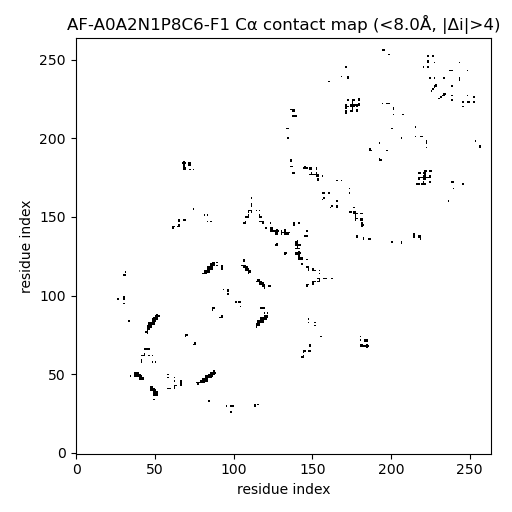C . TRP A 1 256 ? -14.555 3.306 22.534 1.00 97.00 256 TRP A C 1
ATOM 2042 O O . TRP A 1 256 ? -15.397 2.493 22.941 1.00 97.00 256 TRP A O 1
ATOM 2052 N N . CYS A 1 257 ? -13.236 3.074 22.566 1.00 95.44 257 CYS A N 1
ATOM 2053 C CA . CYS A 1 257 ? -12.624 1.886 23.170 1.00 95.44 257 CYS A CA 1
ATOM 2054 C C . CYS A 1 257 ? -12.850 1.869 24.685 1.00 95.44 257 CYS A C 1
ATOM 2056 O O . CYS A 1 257 ? -13.366 0.887 25.220 1.00 95.44 257 CYS A O 1
ATOM 2058 N N . ARG A 1 258 ? -12.570 2.987 25.369 1.00 93.50 258 ARG A N 1
ATOM 2059 C CA . ARG A 1 258 ? -12.722 3.117 26.826 1.00 93.50 258 ARG A CA 1
ATOM 2060 C C . ARG A 1 258 ? -14.138 2.784 27.302 1.00 93.50 258 ARG A C 1
ATOM 2062 O O . ARG A 1 258 ? -14.308 2.128 28.324 1.00 93.50 258 ARG A O 1
ATOM 2069 N N . LEU A 1 259 ? -15.167 3.217 26.570 1.00 92.62 259 LEU A N 1
ATOM 2070 C CA . LEU A 1 259 ? -16.570 2.939 26.911 1.00 92.62 259 LEU A CA 1
ATOM 2071 C C . LEU A 1 259 ? -16.964 1.458 26.774 1.00 92.62 259 LEU A C 1
ATOM 2073 O O . LEU A 1 259 ? -17.989 1.058 27.322 1.00 92.62 259 LEU A O 1
ATOM 2077 N N . ARG A 1 260 ? -16.179 0.649 26.054 1.00 86.75 260 ARG A N 1
ATOM 2078 C CA . ARG A 1 260 ? -16.412 -0.793 25.845 1.00 86.75 260 ARG A CA 1
ATOM 2079 C C . ARG A 1 260 ? -15.602 -1.687 26.774 1.00 86.75 260 ARG A C 1
ATOM 2081 O O . ARG A 1 260 ? -15.953 -2.848 26.935 1.00 86.75 260 ARG A O 1
ATOM 2088 N N . GLU A 1 261 ? -14.564 -1.149 27.402 1.00 74.12 261 GLU A N 1
ATOM 2089 C CA . GLU A 1 261 ? -13.799 -1.835 28.449 1.00 74.12 261 GLU A CA 1
ATOM 2090 C C . GLU A 1 261 ? -14.511 -1.824 29.811 1.00 74.12 261 GLU A C 1
ATOM 2092 O O . GLU A 1 261 ? -14.115 -2.547 30.724 1.00 74.12 261 GLU A O 1
ATOM 2097 N N . ILE A 1 262 ? -15.574 -1.026 29.966 1.00 53.91 262 ILE A N 1
ATOM 2098 C CA . ILE A 1 262 ? -16.422 -1.049 31.160 1.00 53.91 262 ILE A CA 1
ATOM 2099 C C . ILE A 1 262 ? -17.311 -2.301 31.078 1.00 53.91 262 ILE A C 1
ATOM 2101 O O . ILE A 1 262 ? -18.114 -2.389 30.146 1.00 53.91 262 ILE A O 1
ATOM 2105 N N . PRO A 1 263 ? -17.212 -3.257 32.025 1.00 47.66 263 PRO A N 1
ATOM 2106 C CA . PRO A 1 263 ? -18.125 -4.394 32.066 1.00 47.66 263 PRO A CA 1
ATOM 2107 C C . PRO A 1 263 ? -19.571 -3.885 32.139 1.00 47.66 263 PRO A C 1
ATOM 2109 O O . PRO A 1 263 ? -19.882 -3.082 33.022 1.00 47.66 263 PRO A O 1
ATOM 2112 N N . GLN A 1 264 ? -20.422 -4.312 31.198 1.00 42.41 264 GLN A N 1
ATOM 2113 C CA . GLN A 1 264 ? -21.870 -4.078 31.261 1.00 42.41 264 GLN A CA 1
ATOM 2114 C C . GLN A 1 264 ? -22.522 -4.925 32.352 1.00 42.41 264 GLN A C 1
ATOM 2116 O O . GLN A 1 264 ? -22.107 -6.097 32.515 1.00 42.41 264 GLN A O 1
#

Sequence (264 aa):
MRKKLSHKLARWGLLLVTVIIAVFALQITVLAFPQMFVSKNIQRGSIKIFYDGDQDAYVAEIAEDVDSRLRATVFYDSTQNTNVYFLRNQGLYKMFVRLSMLPAAPQGFALSIFDNAFVDEARVKELAEMTGGLPKYSIYEGNPAHTIVHEVGHLIITGQIGRGTWKQLPHWKQEGFPEYIANISLIRGDSTASLPDRVAILNDDSIWGWKRGWDRIHYEAGLLVEFLLDVKGYTVEDIVADSVTSETTLTELLEWCRLREIPQ